Protein AF-0000000087525801 (afdb_homodimer)

Sequence (280 aa):
MARIRDRTGLQGLGESAGLAILPAFVRPVLERRSMKLIPLIVATGALSLAATTHAADLDAGRQLAYTCTGCHGIAGYKNAYPNYHVPRIAGQNRDYLVAALTAYSKGERTHPTMRAQGEALSAEEIDNVASYLASLREAPMARIRDRTGLQGLGESAGLAILPAFVRPVLERRSMKLIPLIVATGALSLAATTHAADLDAGRQLAYTCTGCHGIAGYKNAYPNYHVPRIAGQNRDYLVAALTAYSKGERTHPTMRAQGEALSAEEIDNVASYLASLREAP

Structure (mmCIF, N/CA/C/O backbone):
data_AF-0000000087525801-model_v1
#
loop_
_entity.id
_entity.type
_entity.pdbx_description
1 polymer 'Cytochrome c553'
#
loop_
_atom_site.group_PDB
_atom_site.id
_atom_site.type_symbol
_atom_site.label_atom_id
_atom_site.label_alt_id
_atom_site.label_comp_id
_atom_site.label_asym_id
_atom_site.label_entity_id
_atom_site.label_seq_id
_atom_site.pdbx_PDB_ins_code
_atom_site.Cartn_x
_atom_site.Cartn_y
_atom_site.Cartn_z
_atom_site.occupancy
_atom_site.B_iso_or_equiv
_atom_site.auth_seq_id
_atom_site.auth_comp_id
_atom_site.auth_asym_id
_atom_site.auth_atom_id
_atom_site.pdbx_PDB_model_num
ATOM 1 N N . MET A 1 1 ? -36.438 113.812 70.375 1 25.47 1 MET A N 1
ATOM 2 C CA . MET A 1 1 ? -37.062 112.5 70.375 1 25.47 1 MET A CA 1
ATOM 3 C C . MET A 1 1 ? -37.562 112.188 69 1 25.47 1 MET A C 1
ATOM 5 O O . MET A 1 1 ? -37.688 113.062 68.125 1 25.47 1 MET A O 1
ATOM 9 N N . ALA A 1 2 ? -38.125 111 68.875 1 25.25 2 ALA A N 1
ATOM 10 C CA . ALA A 1 2 ? -37.969 109.875 68 1 25.25 2 ALA A CA 1
ATOM 11 C C . ALA A 1 2 ? -38.781 110.062 66.688 1 25.25 2 ALA A C 1
ATOM 13 O O . ALA A 1 2 ? -38.719 109.188 65.812 1 25.25 2 ALA A O 1
ATOM 14 N N . ARG A 1 3 ? -39.625 111.062 66.562 1 27.17 3 ARG A N 1
ATOM 15 C CA . ARG A 1 3 ? -40.906 110.688 66 1 27.17 3 ARG A CA 1
ATOM 16 C C . ARG A 1 3 ? -40.781 110.5 64.5 1 27.17 3 ARG A C 1
ATOM 18 O O . ARG A 1 3 ? -40.531 111.438 63.719 1 27.17 3 ARG A O 1
ATOM 25 N N . ILE A 1 4 ? -40.281 109.25 64.125 1 23.88 4 ILE A N 1
ATOM 26 C CA . ILE A 1 4 ? -39.812 108.5 62.938 1 23.88 4 ILE A CA 1
ATOM 27 C C . ILE A 1 4 ? -40.938 108.438 61.906 1 23.88 4 ILE A C 1
ATOM 29 O O . ILE A 1 4 ? -40.719 108 60.781 1 23.88 4 ILE A O 1
ATOM 33 N N . ARG A 1 5 ? -42.281 108.625 62.531 1 29.34 5 ARG A N 1
ATOM 34 C CA . ARG A 1 5 ? -43.25 107.75 61.875 1 29.34 5 ARG A CA 1
ATOM 35 C C . ARG A 1 5 ? -43.312 108 60.375 1 29.34 5 ARG A C 1
ATOM 37 O O . ARG A 1 5 ? -43.562 109.188 59.969 1 29.34 5 ARG A O 1
ATOM 44 N N . ASP A 1 6 ? -42.438 107.25 59.719 1 22.73 6 ASP A N 1
ATOM 45 C CA . ASP A 1 6 ? -42.125 106.812 58.344 1 22.73 6 ASP A CA 1
ATOM 46 C C . ASP A 1 6 ? -43.375 106.875 57.438 1 22.73 6 ASP A C 1
ATOM 48 O O . ASP A 1 6 ? -44.5 106.688 57.938 1 22.73 6 ASP A O 1
ATOM 52 N N . ARG A 1 7 ? -43.188 107.5 56.344 1 30.3 7 ARG A N 1
ATOM 53 C CA . ARG A 1 7 ? -43.656 107.938 55.031 1 30.3 7 ARG A CA 1
ATOM 54 C C . ARG A 1 7 ? -44.438 106.812 54.344 1 30.3 7 ARG A C 1
ATOM 56 O O . ARG A 1 7 ? -44.031 105.625 54.406 1 30.3 7 ARG A O 1
ATOM 63 N N . THR A 1 8 ? -45.781 106.938 54.406 1 26.39 8 THR A N 1
ATOM 64 C CA . THR A 1 8 ? -47 106.438 53.812 1 26.39 8 THR A CA 1
ATOM 65 C C . THR A 1 8 ? -46.75 105.812 52.438 1 26.39 8 THR A C 1
ATOM 67 O O . THR A 1 8 ? -46.156 106.5 51.562 1 26.39 8 THR A O 1
ATOM 70 N N . GLY A 1 9 ? -46.438 104.5 52.406 1 26.72 9 GLY A N 1
ATOM 71 C CA . GLY A 1 9 ? -46.188 103.375 51.5 1 26.72 9 GLY A CA 1
ATOM 72 C C . GLY A 1 9 ? -47.219 103.25 50.438 1 26.72 9 GLY A C 1
ATOM 73 O O . GLY A 1 9 ? -47.281 102.188 49.75 1 26.72 9 GLY A O 1
ATOM 74 N N . LEU A 1 10 ? -47.906 104.312 49.969 1 26.8 10 LEU A N 1
ATOM 75 C CA . LEU A 1 10 ? -49.156 104 49.281 1 26.8 10 LEU A CA 1
ATOM 76 C C . LEU A 1 10 ? -48.906 103.25 47.969 1 26.8 10 LEU A C 1
ATOM 78 O O . LEU A 1 10 ? -49.844 103.062 47.188 1 26.8 10 LEU A O 1
ATOM 82 N N . GLN A 1 11 ? -47.719 102.812 47.656 1 27.89 11 GLN A N 1
ATOM 83 C CA . GLN A 1 11 ? -47.562 102.562 46.219 1 27.89 11 GLN A CA 1
ATOM 84 C C . GLN A 1 11 ? -48.469 101.438 45.75 1 27.89 11 GLN A C 1
ATOM 86 O O . GLN A 1 11 ? -48.312 100.312 46.125 1 27.89 11 GLN A O 1
ATOM 91 N N . GLY A 1 12 ? -49.812 101.625 46 1 24.83 12 GLY A N 1
ATOM 92 C CA . GLY A 1 12 ? -50.719 100.5 45.656 1 24.83 12 GLY A CA 1
ATOM 93 C C . GLY A 1 12 ? -50.5 100 44.281 1 24.83 12 GLY A C 1
ATOM 94 O O . GLY A 1 12 ? -49.938 100.688 43.406 1 24.83 12 GLY A O 1
ATOM 95 N N . LEU A 1 13 ? -50.438 98.688 44.094 1 26.36 13 LEU A N 1
ATOM 96 C CA . LEU A 1 13 ? -50.156 97.562 43.25 1 26.36 13 LEU A CA 1
ATOM 97 C C . LEU A 1 13 ? -51.125 97.438 42.094 1 26.36 13 LEU A C 1
ATOM 99 O O . LEU A 1 13 ? -51.125 96.438 41.344 1 26.36 13 LEU A O 1
ATOM 103 N N . GLY A 1 14 ? -51.594 98.562 41.5 1 28.38 14 GLY A N 1
ATOM 104 C CA . GLY A 1 14 ? -52.688 98.25 40.594 1 28.38 14 GLY A CA 1
ATOM 105 C C . GLY A 1 14 ? -52.281 97.25 39.5 1 28.38 14 GLY A C 1
ATOM 106 O O . GLY A 1 14 ? -51.438 97.625 38.656 1 28.38 14 GLY A O 1
ATOM 107 N N . GLU A 1 15 ? -51.938 96 39.844 1 29.8 15 GLU A N 1
ATOM 108 C CA . GLU A 1 15 ? -51.438 94.938 38.938 1 29.8 15 GLU A CA 1
ATOM 109 C C . GLU A 1 15 ? -52.406 94.688 37.781 1 29.8 15 GLU A C 1
ATOM 111 O O . GLU A 1 15 ? -53.562 94.312 38 1 29.8 15 GLU A O 1
ATOM 116 N N . SER A 1 16 ? -52.625 95.625 36.844 1 34.12 16 SER A N 1
ATOM 117 C CA . SER A 1 16 ? -53.469 95.312 35.688 1 34.12 16 SER A CA 1
ATOM 118 C C . SER A 1 16 ? -53.062 94 35.031 1 34.12 16 SER A C 1
ATOM 120 O O . SER A 1 16 ? -51.875 93.75 34.781 1 34.12 16 SER A O 1
ATOM 122 N N . ALA A 1 17 ? -53.75 92.938 35.312 1 34.53 17 ALA A N 1
ATOM 123 C CA . ALA A 1 17 ? -53.625 91.562 34.812 1 34.53 17 ALA A CA 1
ATOM 124 C C . ALA A 1 17 ? -53.656 91.5 33.281 1 34.53 17 ALA A C 1
ATOM 126 O O . ALA A 1 17 ? -54.562 92.062 32.656 1 34.53 17 ALA A O 1
ATOM 127 N N . GLY A 1 18 ? -52.406 91.625 32.594 1 31.41 18 GLY A N 1
ATOM 128 C CA . GLY A 1 18 ? -52.094 91.438 31.188 1 31.41 18 GLY A CA 1
ATOM 129 C C . GLY A 1 18 ? -52.688 90.188 30.578 1 31.41 18 GLY A C 1
ATOM 130 O O . GLY A 1 18 ? -52.625 89.125 31.203 1 31.41 18 GLY A O 1
ATOM 131 N N . LEU A 1 19 ? -53.812 90.188 29.828 1 36.38 19 LEU A N 1
ATOM 132 C CA . LEU A 1 19 ? -54.469 89.125 29.078 1 36.38 19 LEU A CA 1
ATOM 133 C C . LEU A 1 19 ? -53.469 88.375 28.203 1 36.38 19 LEU A C 1
ATOM 135 O O . LEU A 1 19 ? -52.781 89 27.375 1 36.38 19 LEU A O 1
ATOM 139 N N . ALA A 1 20 ? -52.844 87.25 28.719 1 35.41 20 ALA A N 1
ATOM 140 C CA . ALA A 1 20 ? -51.875 86.312 28.109 1 35.41 20 ALA A CA 1
ATOM 141 C C . ALA A 1 20 ? -52.406 85.75 26.797 1 35.41 20 ALA A C 1
ATOM 143 O O . ALA A 1 20 ? -53.469 85.125 26.766 1 35.41 20 ALA A O 1
ATOM 144 N N . ILE A 1 21 ? -52.438 86.5 25.688 1 41 21 ILE A N 1
ATOM 145 C CA . ILE A 1 21 ? -52.844 85.938 24.406 1 41 21 ILE A CA 1
ATOM 146 C C . ILE A 1 21 ? -52 84.688 24.109 1 41 21 ILE A C 1
ATOM 148 O O . ILE A 1 21 ? -50.781 84.75 24.188 1 41 21 ILE A O 1
ATOM 152 N N . LEU A 1 22 ? -52.531 83.438 24.328 1 41.59 22 LEU A N 1
ATOM 153 C CA . LEU A 1 22 ? -51.906 82.125 24.047 1 41.59 22 LEU A CA 1
ATOM 154 C C . LEU A 1 22 ? -51.375 82.062 22.625 1 41.59 22 LEU A C 1
ATOM 156 O O . LEU A 1 22 ? -52.094 82.375 21.672 1 41.59 22 LEU A O 1
ATOM 160 N N . PRO A 1 23 ? -50.062 82.312 22.422 1 43.5 23 PRO A N 1
ATOM 161 C CA . PRO A 1 23 ? -49.531 82.25 21.062 1 43.5 23 PRO A CA 1
ATOM 162 C C . PRO A 1 23 ? -49.875 80.938 20.344 1 43.5 23 PRO A C 1
ATOM 164 O O . PRO A 1 23 ? -50.156 79.938 20.984 1 43.5 23 PRO A O 1
ATOM 167 N N . ALA A 1 24 ? -50.562 80.938 19.172 1 42.31 24 ALA A N 1
ATOM 168 C CA . ALA A 1 24 ? -50.906 79.938 18.203 1 42.31 24 ALA A CA 1
ATOM 169 C C . ALA A 1 24 ? -49.688 79.062 17.906 1 42.31 24 ALA A C 1
ATOM 171 O O . ALA A 1 24 ? -48.562 79.562 17.812 1 42.31 24 ALA A O 1
ATOM 172 N N . PHE A 1 25 ? -49.656 77.812 18.469 1 42.81 25 PHE A N 1
ATOM 173 C CA . PHE A 1 25 ? -48.656 76.75 18.281 1 42.81 25 PHE A CA 1
ATOM 174 C C . PHE A 1 25 ? -48.375 76.562 16.797 1 42.81 25 PHE A C 1
ATOM 176 O O . PHE A 1 25 ? -49.281 76.25 16.016 1 42.81 25 PHE A O 1
ATOM 183 N N . VAL A 1 26 ? -47.531 77.375 16.156 1 44.69 26 VAL A N 1
ATOM 184 C CA . VAL A 1 26 ? -47.094 77.125 14.797 1 44.69 26 VAL A CA 1
ATOM 185 C C . VAL A 1 26 ? -46.531 75.75 14.664 1 44.69 26 VAL A C 1
ATOM 187 O O . VAL A 1 26 ? -45.688 75.312 15.453 1 44.69 26 VAL A O 1
ATOM 190 N N . ARG A 1 27 ? -47.344 74.688 14.258 1 44.91 27 ARG A N 1
ATOM 191 C CA . ARG A 1 27 ? -46.906 73.375 13.93 1 44.91 27 ARG A CA 1
ATOM 192 C C . ARG A 1 27 ? -45.688 73.375 13.023 1 44.91 27 ARG A C 1
ATOM 194 O O . ARG A 1 27 ? -45.688 74 11.961 1 44.91 27 ARG A O 1
ATOM 201 N N . PRO A 1 28 ? -44.438 73.312 13.562 1 45.75 28 PRO A N 1
ATOM 202 C CA . PRO A 1 28 ? -43.312 73.25 12.641 1 45.75 28 PRO A CA 1
ATOM 203 C C . PRO A 1 28 ? -43.469 72.188 11.57 1 45.75 28 PRO A C 1
ATOM 205 O O . PRO A 1 28 ? -43.938 71.125 11.852 1 45.75 28 PRO A O 1
ATOM 208 N N . VAL A 1 29 ? -43.781 72.5 10.32 1 42.16 29 VAL A N 1
ATOM 209 C CA . VAL A 1 29 ? -43.75 71.625 9.141 1 42.16 29 VAL A CA 1
ATOM 210 C C . VAL A 1 29 ? -42.469 70.812 9.125 1 42.16 29 VAL A C 1
ATOM 212 O O . VAL A 1 29 ? -41.375 71.375 9.062 1 42.16 29 VAL A O 1
ATOM 215 N N . LEU A 1 30 ? -42.406 69.75 9.914 1 45.38 30 LEU A N 1
ATOM 216 C CA . LEU A 1 30 ? -41.312 68.75 9.867 1 45.38 30 LEU A CA 1
ATOM 217 C C . LEU A 1 30 ? -40.875 68.5 8.43 1 45.38 30 LEU A C 1
ATOM 219 O O . LEU A 1 30 ? -41.656 68.062 7.609 1 45.38 30 LEU A O 1
ATOM 223 N N . GLU A 1 31 ? -40.094 69.375 7.844 1 45.66 31 GLU A N 1
ATOM 224 C CA . GLU A 1 31 ? -39.469 69.062 6.562 1 45.66 31 GLU A CA 1
ATOM 225 C C . GLU A 1 31 ? -38.969 67.625 6.523 1 45.66 31 GLU A C 1
ATOM 227 O O . GLU A 1 31 ? -38.281 67.188 7.453 1 45.66 31 GLU A O 1
ATOM 232 N N . ARG A 1 32 ? -39.625 66.75 5.879 1 46.06 32 ARG A N 1
ATOM 233 C CA . ARG A 1 32 ? -39.188 65.438 5.488 1 46.06 32 ARG A CA 1
ATOM 234 C C . ARG A 1 32 ? -37.75 65.438 4.98 1 46.06 32 ARG A C 1
ATOM 236 O O . ARG A 1 32 ? -37.5 65.938 3.896 1 46.06 32 ARG A O 1
ATOM 243 N N . ARG A 1 33 ? -36.781 65.812 5.781 1 44.81 33 ARG A N 1
ATOM 244 C CA . ARG A 1 33 ? -35.438 65.562 5.301 1 44.81 33 ARG A 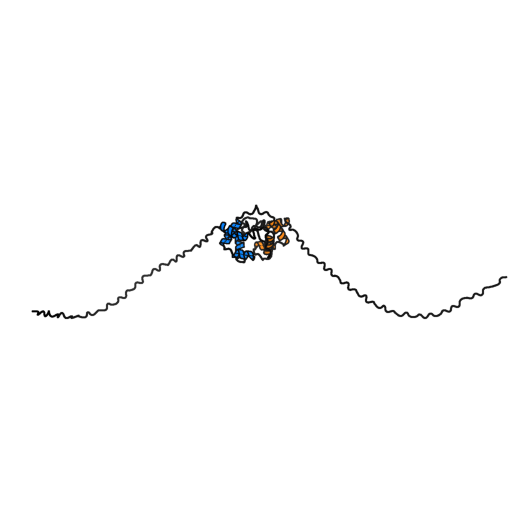CA 1
ATOM 245 C C . ARG A 1 33 ? -35.375 64.188 4.633 1 44.81 33 ARG A C 1
ATOM 247 O O . ARG A 1 33 ? -35.781 63.188 5.211 1 44.81 33 ARG A O 1
ATOM 254 N N . SER A 1 34 ? -35.5 64.062 3.312 1 47.56 34 SER A N 1
ATOM 255 C CA . SER A 1 34 ? -35.188 62.906 2.5 1 47.56 34 SER A CA 1
ATOM 256 C C . SER A 1 34 ? -33.969 62.156 3.047 1 47.56 34 SER A C 1
ATOM 258 O O . SER A 1 34 ? -32.875 62.688 3.062 1 47.56 34 SER A O 1
ATOM 260 N N . MET A 1 35 ? -34.156 61.469 4.133 1 47.44 35 MET A N 1
ATOM 261 C CA . MET A 1 35 ? -33.156 60.5 4.57 1 47.44 35 MET A CA 1
ATOM 262 C C . MET A 1 35 ? -32.5 59.812 3.377 1 47.44 35 MET A C 1
ATOM 264 O O . MET A 1 35 ? -33.156 59.156 2.582 1 47.44 35 MET A O 1
ATOM 268 N N . LYS A 1 36 ? -31.562 60.5 2.713 1 50.34 36 LYS A N 1
ATOM 269 C CA . LYS A 1 36 ? -30.719 59.781 1.772 1 50.34 36 LYS A CA 1
ATOM 270 C C . LYS A 1 36 ? -30.328 58.406 2.32 1 50.34 36 LYS A C 1
ATOM 272 O O . LYS A 1 36 ? -29.75 58.312 3.406 1 50.34 36 LYS A O 1
ATOM 277 N N . LEU A 1 37 ? -31.141 57.375 2.082 1 52.72 37 LEU A N 1
ATOM 278 C CA . LEU A 1 37 ? -30.75 56 2.289 1 52.72 37 LEU A CA 1
ATOM 279 C C . LEU A 1 37 ? -29.328 55.75 1.801 1 52.72 37 LEU A C 1
ATOM 281 O O . LEU A 1 37 ? -29.031 55.875 0.612 1 52.72 37 LEU A O 1
ATOM 285 N N . ILE A 1 38 ? -28.297 56.188 2.52 1 56.81 38 ILE A N 1
ATOM 286 C CA . ILE A 1 38 ? -26.969 55.75 2.158 1 56.81 38 ILE A CA 1
ATOM 287 C C . ILE A 1 38 ? -26.953 54.219 2.037 1 56.81 38 ILE A C 1
ATOM 289 O O . ILE A 1 38 ? -27.375 53.5 2.961 1 56.81 38 ILE A O 1
ATOM 293 N N . PRO A 1 39 ? -26.969 53.719 0.805 1 54.75 39 PRO A N 1
ATOM 294 C CA . PRO A 1 39 ? -26.844 52.25 0.712 1 54.75 39 PRO A CA 1
ATOM 295 C C . PRO A 1 39 ? -25.75 51.688 1.609 1 54.75 39 PRO A C 1
ATOM 297 O O . PRO A 1 39 ? -24.641 52.219 1.636 1 54.75 39 PRO A O 1
ATOM 300 N N . LEU A 1 40 ? -26.172 51.281 2.768 1 55.09 40 LEU A N 1
ATOM 301 C CA . LEU A 1 40 ? -25.219 50.469 3.518 1 55.09 40 LEU A CA 1
ATOM 302 C C . LEU A 1 40 ? -24.5 49.5 2.598 1 55.09 40 LEU A C 1
ATOM 304 O O . LEU A 1 40 ? -25.109 48.594 2.025 1 55.09 40 LEU A O 1
ATOM 308 N N . ILE A 1 41 ? -23.531 50 1.88 1 54.62 41 ILE A N 1
ATOM 309 C CA . ILE A 1 41 ? -22.656 49.031 1.206 1 54.62 41 ILE A CA 1
ATOM 310 C C . ILE A 1 41 ? -22.172 48 2.201 1 54.62 41 ILE A C 1
ATOM 312 O O . ILE A 1 41 ? -21.438 48.312 3.139 1 54.62 41 ILE A O 1
ATOM 316 N N . VAL A 1 42 ? -22.953 47 2.477 1 54.41 42 VAL A N 1
ATOM 317 C CA . VAL A 1 42 ? -22.469 45.812 3.148 1 54.41 42 VAL A CA 1
ATOM 318 C C . VAL A 1 42 ? -21.156 45.344 2.506 1 54.41 42 VAL A C 1
ATOM 320 O O . VAL A 1 42 ? -21.141 44.906 1.352 1 54.41 42 VAL A O 1
ATOM 323 N N . ALA A 1 43 ? -20.047 46.031 2.863 1 54.25 43 ALA A N 1
ATOM 324 C CA . ALA A 1 43 ? -18.766 45.438 2.5 1 54.25 43 ALA A CA 1
ATOM 325 C C . ALA A 1 43 ? -18.703 43.969 2.893 1 54.25 43 ALA A C 1
ATOM 327 O O . ALA A 1 43 ? -18.594 43.625 4.078 1 54.25 43 ALA A O 1
ATOM 328 N N . THR A 1 44 ? -19.328 43.062 2.219 1 55.84 44 THR A N 1
ATOM 329 C CA . THR A 1 44 ? -19.016 41.625 2.359 1 55.84 44 THR A CA 1
ATOM 330 C C . THR A 1 44 ? -17.516 41.406 2.303 1 55.84 44 THR A C 1
ATOM 332 O O . THR A 1 44 ? -16.891 41.531 1.239 1 55.84 44 THR A O 1
ATOM 335 N N . GLY A 1 45 ? -16.75 41.844 3.289 1 52.31 45 GLY A N 1
ATOM 336 C CA . GLY A 1 45 ? -15.383 41.375 3.34 1 52.31 45 GLY A CA 1
ATOM 337 C C . GLY A 1 45 ? -15.266 39.875 3.016 1 52.31 45 GLY A C 1
ATOM 338 O O . GLY A 1 45 ? -15.805 39.031 3.736 1 52.31 45 GLY A O 1
ATOM 339 N N . ALA A 1 46 ? -15.148 39.5 1.812 1 53.84 46 ALA A N 1
ATOM 340 C CA . ALA A 1 46 ? -14.75 38.125 1.448 1 53.84 46 ALA A CA 1
ATOM 341 C C . ALA A 1 46 ? -13.547 37.656 2.273 1 53.84 46 ALA A C 1
ATOM 343 O O . ALA A 1 46 ? -12.43 38.156 2.07 1 53.84 46 ALA A O 1
ATOM 344 N N . LEU A 1 47 ? -13.711 37.344 3.539 1 53.97 47 LEU A N 1
ATOM 345 C CA . LEU A 1 47 ? -12.664 36.594 4.195 1 53.97 47 LEU A CA 1
ATOM 346 C C . LEU A 1 47 ? -12.109 35.5 3.268 1 53.97 47 LEU A C 1
ATOM 348 O O . LEU A 1 47 ? -12.797 34.531 2.982 1 53.97 47 LEU A O 1
ATOM 352 N N . SER A 1 48 ? -11.297 35.875 2.346 1 51.28 48 SER A N 1
ATOM 353 C CA . SER A 1 48 ? -10.523 34.875 1.639 1 51.28 48 SER A CA 1
ATOM 354 C C . SER A 1 48 ? -9.922 33.844 2.609 1 51.28 48 SER A C 1
ATOM 356 O O . SER A 1 48 ? -8.992 34.188 3.348 1 51.28 48 SER A O 1
ATOM 358 N N . LEU A 1 49 ? -10.672 32.938 3.199 1 51.72 49 LEU A N 1
ATOM 359 C CA . LEU A 1 49 ? -10.008 31.797 3.797 1 51.72 49 LEU A CA 1
ATOM 360 C C . LEU A 1 49 ? -8.82 31.344 2.947 1 51.72 49 LEU A C 1
ATOM 362 O O . LEU A 1 49 ? -8.992 30.656 1.938 1 51.72 49 LEU A O 1
ATOM 366 N N . ALA A 1 50 ? -7.844 32.156 2.793 1 49 50 ALA A N 1
ATOM 367 C CA . ALA A 1 50 ? -6.605 31.625 2.219 1 49 50 ALA A CA 1
ATOM 368 C C . ALA A 1 50 ? -6.285 30.25 2.777 1 49 50 ALA A C 1
ATOM 370 O O . ALA A 1 50 ? -6.055 30.094 3.979 1 49 50 ALA A O 1
ATOM 371 N N . ALA A 1 51 ? -6.848 29.219 2.281 1 51.75 51 ALA A N 1
ATOM 372 C CA . ALA A 1 51 ? -6.293 27.906 2.572 1 51.75 51 ALA A CA 1
ATOM 373 C C . ALA A 1 51 ? -4.77 27.938 2.598 1 51.75 51 ALA A C 1
ATOM 375 O O . ALA A 1 51 ? -4.129 28.109 1.556 1 51.75 51 ALA A O 1
ATOM 376 N N . THR A 1 52 ? -4.16 28.562 3.541 1 51.09 52 THR A N 1
ATOM 377 C CA . THR A 1 52 ? -2.711 28.516 3.689 1 51.09 52 THR A CA 1
ATOM 378 C C . THR A 1 52 ? -2.189 27.109 3.41 1 51.09 52 THR A C 1
ATOM 380 O O . THR A 1 52 ? -2.545 26.156 4.113 1 51.09 52 THR A O 1
ATOM 383 N N . THR A 1 53 ? -2.107 26.75 2.172 1 57.59 53 THR A N 1
ATOM 384 C CA . THR A 1 53 ? -1.37 25.531 1.849 1 57.59 53 THR A CA 1
ATOM 385 C C . THR A 1 53 ? -0.056 25.484 2.621 1 57.59 53 THR A C 1
ATOM 387 O O . THR A 1 53 ? 0.843 26.281 2.391 1 57.59 53 THR A O 1
ATOM 390 N N . HIS A 1 54 ? -0.124 25.328 3.941 1 69.31 54 HIS A N 1
ATOM 391 C CA . HIS A 1 54 ? 1.086 25.172 4.738 1 69.31 54 HIS A CA 1
ATOM 392 C C . HIS A 1 54 ? 1.916 23.984 4.262 1 69.31 54 HIS A C 1
ATOM 394 O O . HIS A 1 54 ? 1.364 22.969 3.8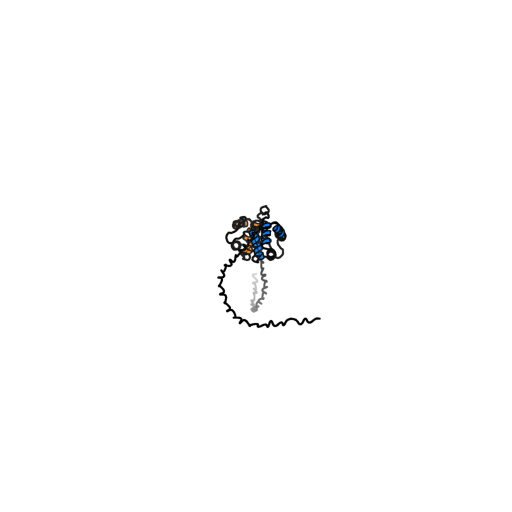28 1 69.31 54 HIS A O 1
ATOM 400 N N . ALA A 1 55 ? 3.166 24.266 3.893 1 86.81 55 ALA A N 1
ATOM 401 C CA . ALA A 1 55 ? 4.109 23.203 3.582 1 86.81 55 ALA A CA 1
ATOM 402 C C . ALA A 1 55 ? 4.176 22.188 4.715 1 86.81 55 ALA A C 1
ATOM 404 O O . ALA A 1 55 ? 4.141 22.547 5.891 1 86.81 55 ALA A O 1
ATOM 405 N N . ALA A 1 56 ? 4.145 21 4.355 1 92.94 56 ALA A N 1
ATOM 406 C CA . ALA A 1 56 ? 4.246 19.922 5.344 1 92.94 56 ALA A CA 1
ATOM 407 C C . ALA A 1 56 ? 5.449 20.141 6.258 1 92.94 56 ALA A C 1
ATOM 409 O O . ALA A 1 56 ? 6.516 20.562 5.805 1 92.94 56 ALA A O 1
ATOM 410 N N . ASP A 1 57 ? 5.281 19.953 7.547 1 97.44 57 ASP A N 1
ATOM 411 C CA . ASP A 1 57 ? 6.348 19.969 8.539 1 97.44 57 ASP A CA 1
ATOM 412 C C . ASP A 1 57 ? 7 18.594 8.672 1 97.44 57 ASP A C 1
ATOM 414 O O . ASP A 1 57 ? 6.484 17.719 9.375 1 97.44 57 ASP A O 1
ATOM 418 N N . LEU A 1 58 ? 8.188 18.391 8.102 1 97 58 LEU A N 1
ATOM 419 C CA . LEU A 1 58 ? 8.836 17.078 8.047 1 97 58 LEU A CA 1
ATOM 420 C C . LEU A 1 58 ? 9.312 16.641 9.43 1 97 58 LEU A C 1
ATOM 422 O O . LEU A 1 58 ? 9.305 15.453 9.75 1 97 58 LEU A O 1
ATOM 426 N N . ASP A 1 59 ? 9.672 17.609 10.242 1 97.56 59 ASP A N 1
ATOM 427 C CA . ASP A 1 59 ? 10.086 17.266 11.594 1 97.56 59 ASP A CA 1
ATOM 428 C C . ASP A 1 59 ? 8.914 16.719 12.406 1 97.56 59 ASP A C 1
ATOM 430 O O . ASP A 1 59 ? 9.055 15.727 13.133 1 97.56 59 ASP A O 1
ATOM 434 N N . ALA A 1 60 ? 7.801 17.344 12.344 1 98.12 60 ALA A N 1
ATOM 435 C CA . ALA A 1 60 ? 6.598 16.828 12.992 1 98.12 60 ALA A CA 1
ATOM 436 C C . ALA A 1 60 ? 6.227 15.445 12.445 1 98.12 60 ALA A C 1
ATOM 438 O O . ALA A 1 60 ? 5.844 14.555 13.203 1 98.12 60 ALA A O 1
ATOM 439 N N . GLY A 1 61 ? 6.332 15.32 11.125 1 98.31 61 GLY A N 1
ATOM 440 C CA . GLY A 1 61 ? 6.082 14.031 10.508 1 98.31 61 GLY A CA 1
ATOM 441 C C . GLY A 1 61 ? 6.973 12.93 11.039 1 98.31 61 GLY A C 1
ATOM 442 O O . GLY A 1 61 ? 6.512 11.805 11.266 1 98.31 61 GLY A O 1
ATOM 443 N N . ARG A 1 62 ? 8.227 13.25 11.18 1 97.75 62 ARG A N 1
ATOM 444 C CA . ARG A 1 62 ? 9.18 12.281 11.719 1 97.75 62 ARG A CA 1
ATOM 445 C C . ARG A 1 62 ? 8.75 11.812 13.109 1 97.75 62 ARG A C 1
ATOM 447 O O . ARG A 1 62 ? 8.828 10.617 13.414 1 97.75 62 ARG A O 1
ATOM 454 N N . GLN A 1 63 ? 8.305 12.656 13.93 1 98 63 GLN A N 1
ATOM 455 C CA . GLN A 1 63 ? 7.871 12.297 15.273 1 98 63 GLN A CA 1
ATOM 456 C C . GLN A 1 63 ? 6.652 11.375 15.234 1 98 63 GLN A C 1
ATOM 458 O O . GLN A 1 63 ? 6.586 10.391 15.969 1 98 63 GLN A O 1
ATOM 463 N N . LEU A 1 64 ? 5.711 11.695 14.375 1 98.06 64 LEU A N 1
ATOM 464 C CA . LEU A 1 64 ? 4.5 10.898 14.234 1 98.06 64 LEU A CA 1
ATOM 465 C C . LEU A 1 64 ? 4.832 9.5 13.703 1 98.06 64 LEU A C 1
ATOM 467 O O . LEU A 1 64 ? 4.172 8.523 14.062 1 98.06 64 LEU A O 1
ATOM 471 N N . ALA A 1 65 ? 5.887 9.391 12.891 1 97.38 65 ALA A N 1
ATOM 472 C CA . ALA A 1 65 ? 6.234 8.148 12.211 1 97.38 65 ALA A CA 1
ATOM 473 C C . ALA A 1 65 ? 6.746 7.102 13.195 1 97.38 65 ALA A C 1
ATOM 475 O O . ALA A 1 65 ? 6.797 5.91 12.883 1 97.38 65 ALA A O 1
ATOM 476 N N . TYR A 1 66 ? 7.09 7.492 14.359 1 95.88 66 TYR A N 1
ATOM 477 C CA . TYR A 1 66 ? 7.57 6.551 15.367 1 95.88 66 TYR A CA 1
ATOM 478 C C . TYR A 1 66 ? 6.512 5.504 15.688 1 95.88 66 TYR A C 1
ATOM 480 O O . TYR A 1 66 ? 6.824 4.316 15.828 1 95.88 66 TYR A O 1
ATOM 488 N N . THR A 1 67 ? 5.273 5.898 15.734 1 94.88 67 THR A N 1
ATOM 489 C CA . THR A 1 67 ? 4.176 4.984 16.031 1 94.88 67 THR A CA 1
ATOM 490 C C . THR A 1 67 ? 3.973 4 14.883 1 94.88 67 THR A C 1
ATOM 492 O O . THR A 1 67 ? 3.471 2.893 15.086 1 94.88 67 THR A O 1
ATOM 495 N N . CYS A 1 68 ? 4.379 4.371 13.711 1 96.38 68 CYS A N 1
ATOM 496 C CA . CYS A 1 68 ? 4.172 3.561 12.516 1 96.38 68 CYS A CA 1
ATOM 497 C C . CYS A 1 68 ? 5.246 2.486 12.398 1 96.38 68 CYS A C 1
ATOM 499 O O . CYS A 1 68 ? 4.969 1.375 11.945 1 96.38 68 CYS A O 1
ATOM 501 N N . THR A 1 69 ? 6.484 2.809 12.836 1 92.31 69 THR A N 1
ATOM 502 C CA . THR A 1 69 ? 7.684 2.016 12.57 1 92.31 69 THR A CA 1
ATOM 503 C C . THR A 1 69 ? 7.633 0.697 13.344 1 92.31 69 THR A C 1
ATOM 505 O O . THR A 1 69 ? 8.281 -0.279 12.953 1 92.31 69 THR A O 1
ATOM 508 N N . GLY A 1 70 ? 6.863 0.66 14.391 1 89.06 70 GLY A N 1
ATOM 509 C CA . GLY A 1 70 ? 6.773 -0.565 15.164 1 89.06 70 GLY A CA 1
ATOM 510 C C . GLY A 1 70 ? 6.199 -1.73 14.383 1 89.06 70 GLY A C 1
ATOM 511 O O . GLY A 1 70 ? 6.531 -2.887 14.648 1 89.06 70 GLY A O 1
ATOM 512 N N . CYS A 1 71 ? 5.438 -1.419 13.43 1 91.44 71 CYS A N 1
ATOM 513 C CA . CYS A 1 71 ? 4.84 -2.471 12.609 1 91.44 71 CYS A CA 1
ATOM 514 C C . CYS A 1 71 ? 5.344 -2.395 11.172 1 91.44 71 CYS A C 1
ATOM 516 O O . CYS A 1 71 ? 5.672 -3.418 10.57 1 91.44 71 CYS A O 1
ATOM 518 N N . HIS A 1 72 ? 5.371 -1.272 10.625 1 93.75 72 HIS A N 1
ATOM 519 C CA . HIS A 1 72 ? 5.699 -1.083 9.211 1 93.75 72 HIS A CA 1
ATOM 520 C C . HIS A 1 72 ? 7.207 -1.09 8.992 1 93.75 72 HIS A C 1
ATOM 522 O O . HIS A 1 72 ? 7.672 -1.232 7.859 1 93.75 72 HIS A O 1
ATOM 528 N N . GLY A 1 73 ? 8.039 -0.921 10.078 1 89.81 73 GLY A N 1
ATOM 529 C CA . GLY A 1 73 ? 9.484 -0.826 9.969 1 89.81 73 GLY A CA 1
ATOM 530 C C . GLY A 1 73 ? 10.188 -2.162 10.141 1 89.81 73 GLY A C 1
ATOM 531 O O . GLY A 1 73 ? 11.414 -2.246 10.016 1 89.81 73 GLY A O 1
ATOM 532 N N . ILE A 1 74 ? 9.359 -3.164 10.383 1 85 74 ILE A N 1
ATOM 533 C CA . ILE A 1 74 ? 9.938 -4.492 10.586 1 85 74 ILE A CA 1
ATOM 534 C C . ILE A 1 74 ? 9.68 -5.355 9.352 1 85 74 ILE A C 1
ATOM 536 O O . ILE A 1 74 ? 8.523 -5.59 8.977 1 85 74 ILE A O 1
ATOM 540 N N . ALA A 1 75 ? 10.797 -5.746 8.703 1 79.25 75 ALA A N 1
ATOM 541 C CA . ALA A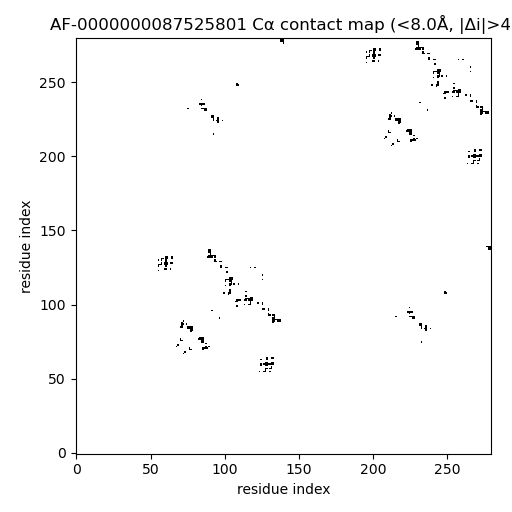 1 75 ? 10.672 -6.559 7.496 1 79.25 75 ALA A CA 1
ATOM 542 C C . ALA A 1 75 ? 9.875 -7.832 7.77 1 79.25 75 ALA A C 1
ATOM 544 O O . ALA A 1 75 ? 10.188 -8.578 8.703 1 79.25 75 ALA A O 1
ATOM 545 N N . GLY A 1 76 ? 8.836 -7.988 6.992 1 76.38 76 GLY A N 1
ATOM 546 C CA . GLY A 1 76 ? 8.062 -9.219 7.062 1 76.38 76 GLY A CA 1
ATOM 547 C C . GLY A 1 76 ? 7.133 -9.273 8.258 1 76.38 76 GLY A C 1
ATOM 548 O O . GLY A 1 76 ? 6.574 -10.328 8.57 1 76.38 76 GLY A O 1
ATOM 549 N N . TYR A 1 77 ? 7.055 -8.188 8.898 1 77.12 77 TYR A N 1
ATOM 550 C CA . TYR A 1 77 ? 6.223 -8.172 10.102 1 77.12 77 TYR A CA 1
ATOM 551 C C . TYR A 1 77 ? 4.785 -8.562 9.773 1 77.12 77 TYR A C 1
ATOM 553 O O . TYR A 1 77 ? 4.242 -8.156 8.742 1 77.12 77 TYR A O 1
ATOM 561 N N . LYS A 1 78 ? 4.316 -9.508 10.484 1 75.69 78 LYS A N 1
ATOM 562 C CA . LYS A 1 78 ? 2.904 -9.883 10.484 1 75.69 78 LYS A CA 1
ATOM 563 C C . LYS A 1 78 ? 2.355 -9.969 11.906 1 75.69 78 LYS A C 1
ATOM 565 O O . LYS A 1 78 ? 3.051 -10.414 12.82 1 75.69 78 LYS A O 1
ATOM 570 N N . ASN A 1 79 ? 1.265 -9.156 12.016 1 67.19 79 ASN A N 1
ATOM 571 C CA . ASN A 1 79 ? 0.632 -9.289 13.328 1 67.19 79 ASN A CA 1
ATOM 572 C C . ASN A 1 79 ? 0.035 -10.68 13.523 1 67.19 79 ASN A C 1
ATOM 574 O O . ASN A 1 79 ? -0.308 -11.359 12.547 1 67.19 79 ASN A O 1
ATOM 578 N N . ALA A 1 80 ? 0.266 -11.258 14.711 1 59.94 80 ALA A N 1
ATOM 579 C CA . ALA A 1 80 ? -0.19 -12.609 15.031 1 59.94 80 ALA A CA 1
ATOM 580 C C . ALA A 1 80 ? -1.687 -12.758 14.773 1 59.94 80 ALA A C 1
ATOM 582 O O . ALA A 1 80 ? -2.125 -13.742 14.172 1 59.94 80 ALA A O 1
ATOM 583 N N . TYR A 1 81 ? -2.633 -12.125 15.438 1 61.81 81 TYR A N 1
ATOM 584 C CA . TYR A 1 81 ? -4.082 -12.25 15.344 1 61.81 81 TYR A CA 1
ATOM 585 C C . TYR A 1 81 ? -4.734 -10.891 15.102 1 61.81 81 TYR A C 1
ATOM 587 O O . TYR A 1 81 ? -4.453 -9.93 15.82 1 61.81 81 TYR A O 1
ATOM 595 N N . PRO A 1 82 ? -5.488 -10.742 14.234 1 57.84 82 PRO A N 1
ATOM 596 C CA . PRO A 1 82 ? -5.637 -11.328 12.906 1 57.84 82 PRO A CA 1
ATOM 597 C C . PRO A 1 82 ? -4.402 -11.125 12.031 1 57.84 82 PRO A C 1
ATOM 599 O O . PRO A 1 82 ? -3.645 -10.18 12.234 1 57.84 82 PRO A O 1
ATOM 602 N N . ASN A 1 83 ? -4.066 -12.125 11.242 1 62.47 83 ASN A N 1
ATOM 603 C CA . ASN A 1 83 ? -2.893 -12.109 10.375 1 62.47 83 ASN A CA 1
ATOM 604 C C . ASN A 1 83 ? -2.914 -10.922 9.414 1 62.47 83 ASN A C 1
ATOM 606 O O . ASN A 1 83 ? -3.658 -10.922 8.438 1 62.47 83 ASN A O 1
ATOM 610 N N . TYR A 1 84 ? -2.383 -9.883 10.039 1 70.56 84 TYR A N 1
ATOM 611 C CA . TYR A 1 84 ? -2.328 -8.781 9.094 1 70.56 84 TYR A CA 1
ATOM 612 C C . TYR A 1 84 ? -0.964 -8.703 8.422 1 70.56 84 TYR A C 1
ATOM 614 O O . TYR A 1 84 ? 0.07 -8.852 9.078 1 70.56 84 TYR A O 1
ATOM 622 N N . HIS A 1 85 ? -0.977 -8.633 7.176 1 85.12 85 HIS A N 1
ATOM 623 C CA . HIS A 1 85 ? 0.23 -8.398 6.391 1 85.12 85 HIS A CA 1
ATOM 624 C C . HIS A 1 85 ? 0.516 -6.906 6.246 1 85.12 85 HIS A C 1
ATOM 626 O O . HIS A 1 85 ? -0.249 -6.18 5.605 1 85.12 85 HIS A O 1
ATOM 632 N N . VAL A 1 86 ? 1.6 -6.555 6.996 1 92.25 86 VAL A N 1
ATOM 633 C CA . VAL A 1 86 ? 1.928 -5.137 7.109 1 92.25 86 VAL A CA 1
ATOM 634 C C . VAL A 1 86 ? 2.758 -4.699 5.902 1 92.25 86 VAL A C 1
ATOM 636 O O . VAL A 1 86 ? 3.797 -5.297 5.605 1 92.25 86 VAL A O 1
ATOM 639 N N . PRO A 1 87 ? 2.256 -3.629 5.184 1 93.88 87 PRO A N 1
ATOM 640 C CA . PRO A 1 87 ? 3.006 -3.17 4.012 1 93.88 87 PRO A CA 1
ATOM 641 C C . PRO A 1 87 ? 4.219 -2.32 4.383 1 93.88 87 PRO A C 1
ATOM 643 O O . PRO A 1 87 ? 4.242 -1.708 5.453 1 93.88 87 PRO A O 1
ATOM 646 N N . ARG A 1 88 ? 5.164 -2.287 3.492 1 92.88 88 ARG A N 1
ATOM 647 C CA . ARG A 1 88 ? 6.227 -1.289 3.545 1 92.88 88 ARG A CA 1
ATOM 648 C C . ARG A 1 88 ? 5.703 0.09 3.158 1 92.88 88 ARG A C 1
ATOM 650 O O . ARG A 1 88 ? 5.016 0.238 2.146 1 92.88 88 ARG A O 1
ATOM 657 N N . ILE A 1 89 ? 6.09 1.108 3.963 1 95.12 89 ILE A N 1
ATOM 658 C CA . ILE A 1 89 ? 5.496 2.406 3.654 1 95.12 89 ILE A CA 1
ATOM 659 C C . ILE A 1 89 ? 6.598 3.457 3.521 1 95.12 89 ILE A C 1
ATOM 661 O O . ILE A 1 89 ? 6.344 4.574 3.07 1 95.12 89 ILE A O 1
ATOM 665 N N . ALA A 1 90 ? 7.859 3.086 3.975 1 93.44 90 ALA A N 1
ATOM 666 C CA . ALA A 1 90 ? 8.961 4.023 3.768 1 93.44 90 ALA A CA 1
ATOM 667 C C . ALA A 1 90 ? 9.18 4.289 2.281 1 93.44 90 ALA A C 1
ATOM 669 O O . ALA A 1 90 ? 9.273 3.35 1.484 1 93.44 90 ALA A O 1
ATOM 670 N N . GLY A 1 91 ? 9.227 5.539 1.889 1 91.81 91 GLY A N 1
ATOM 671 C CA . GLY A 1 91 ? 9.484 5.918 0.507 1 91.81 91 GLY A CA 1
ATOM 672 C C . GLY A 1 91 ? 8.25 5.816 -0.373 1 91.81 91 GLY A C 1
ATOM 673 O O . GLY A 1 91 ? 8.336 5.988 -1.591 1 91.81 91 GLY A O 1
ATOM 674 N N . GLN A 1 92 ? 7.164 5.617 0.17 1 93.25 92 GLN A N 1
ATOM 675 C CA . GLN A 1 92 ? 5.914 5.48 -0.57 1 93.25 92 GLN A CA 1
ATOM 676 C C . GLN A 1 92 ? 5.449 6.828 -1.12 1 93.25 92 GLN A C 1
ATOM 678 O O . GLN A 1 92 ? 5.891 7.879 -0.651 1 93.25 92 GLN A O 1
ATOM 683 N N . ASN A 1 93 ? 4.652 6.762 -2.084 1 92.12 93 ASN A N 1
ATOM 684 C CA . ASN A 1 93 ? 4.043 7.949 -2.67 1 92.12 93 ASN A CA 1
ATOM 685 C C . ASN A 1 93 ? 3.264 8.75 -1.629 1 92.12 93 ASN A C 1
ATOM 687 O O . ASN A 1 93 ? 2.387 8.211 -0.954 1 92.12 93 ASN A O 1
ATOM 691 N N . ARG A 1 94 ? 3.578 10.023 -1.547 1 93.19 94 ARG A N 1
ATOM 692 C CA . ARG A 1 94 ? 2.961 10.883 -0.543 1 93.19 94 ARG A CA 1
ATOM 693 C C . ARG A 1 94 ? 1.445 10.906 -0.702 1 93.19 94 ARG A C 1
ATOM 695 O O . ARG A 1 94 ? 0.711 10.742 0.274 1 93.19 94 ARG A O 1
ATOM 702 N N . ASP A 1 95 ? 1.011 11.172 -1.88 1 92.44 95 ASP A N 1
ATOM 703 C CA . ASP A 1 95 ? -0.424 11.328 -2.098 1 92.44 95 ASP A CA 1
ATOM 704 C C . ASP A 1 95 ? -1.166 10.016 -1.844 1 92.44 95 ASP A C 1
ATOM 706 O O . ASP A 1 95 ? -2.311 10.023 -1.385 1 92.44 95 ASP A O 1
ATOM 710 N N . TYR A 1 96 ? -0.561 8.898 -2.148 1 93.06 96 TYR A N 1
ATOM 711 C CA . TYR A 1 96 ? -1.153 7.613 -1.795 1 93.06 96 TYR A CA 1
ATOM 712 C C . TYR A 1 96 ? -1.288 7.473 -0.283 1 93.06 96 TYR A C 1
ATOM 714 O O . TYR A 1 96 ? -2.326 7.031 0.215 1 93.06 96 TYR A O 1
ATOM 722 N N . LEU A 1 97 ? -0.227 7.848 0.419 1 96.19 97 LEU A N 1
ATOM 723 C CA . LEU A 1 97 ? -0.26 7.742 1.873 1 96.19 97 LEU A CA 1
ATOM 724 C C . LEU A 1 97 ? -1.354 8.633 2.457 1 96.19 97 LEU A C 1
ATOM 726 O O . LEU A 1 97 ? -2.084 8.211 3.359 1 96.19 97 LEU A O 1
ATOM 730 N N . VAL A 1 98 ? -1.482 9.82 1.96 1 95.94 98 VAL A N 1
ATOM 731 C CA . VAL A 1 98 ? -2.537 10.727 2.412 1 95.94 98 VAL A CA 1
ATOM 732 C C . VAL A 1 98 ? -3.904 10.094 2.143 1 95.94 98 VAL A C 1
ATOM 734 O O . VAL A 1 98 ? -4.762 10.062 3.025 1 95.94 98 VAL A O 1
ATOM 737 N N . ALA A 1 99 ? -4.066 9.602 0.978 1 94 99 ALA A N 1
ATOM 738 C CA . ALA A 1 99 ? -5.34 9 0.603 1 94 99 ALA A CA 1
ATOM 739 C C . ALA A 1 99 ? -5.656 7.789 1.481 1 94 99 ALA A C 1
ATOM 741 O O . ALA A 1 99 ? -6.785 7.633 1.949 1 94 99 ALA A O 1
ATOM 742 N N . ALA A 1 100 ? -4.648 6.953 1.657 1 96.25 100 ALA A N 1
ATOM 743 C CA . ALA A 1 100 ? -4.855 5.738 2.445 1 96.25 100 ALA A CA 1
ATOM 744 C C . ALA A 1 100 ? -5.219 6.078 3.889 1 96.25 100 ALA A C 1
ATOM 746 O O . ALA A 1 100 ? -6.199 5.559 4.426 1 96.25 100 ALA A O 1
ATOM 747 N N . LEU A 1 101 ? -4.477 6.965 4.535 1 97.94 101 LEU A N 1
ATOM 748 C CA . LEU A 1 101 ? -4.723 7.328 5.93 1 97.94 101 LEU A CA 1
ATOM 749 C C . LEU A 1 101 ? -6.066 8.039 6.074 1 97.94 101 LEU A C 1
ATOM 751 O O . LEU A 1 101 ? -6.777 7.832 7.059 1 97.94 101 LEU A O 1
ATOM 755 N N . THR A 1 102 ? -6.434 8.828 5.117 1 97.25 102 THR A N 1
ATOM 756 C CA . THR A 1 102 ? -7.73 9.492 5.125 1 97.25 102 THR A CA 1
ATOM 757 C C . THR A 1 102 ? -8.867 8.477 4.992 1 97.25 102 THR A C 1
ATOM 759 O O . THR A 1 102 ? -9.875 8.57 5.695 1 97.25 102 THR A O 1
ATOM 762 N N . ALA A 1 103 ? -8.695 7.566 4.098 1 96.12 103 ALA A N 1
ATOM 763 C CA . ALA A 1 103 ? -9.711 6.531 3.902 1 96.12 103 ALA A CA 1
ATOM 764 C C . ALA A 1 103 ? -9.883 5.695 5.164 1 96.12 103 ALA A C 1
ATOM 766 O O . ALA A 1 103 ? -11.008 5.32 5.516 1 96.12 103 ALA A O 1
ATOM 767 N N . TYR A 1 104 ? -8.766 5.344 5.809 1 96.62 104 TYR A N 1
ATOM 768 C CA . TYR A 1 104 ? -8.875 4.645 7.082 1 96.62 104 TYR A CA 1
ATOM 769 C C . TYR A 1 104 ? -9.648 5.477 8.102 1 96.62 104 TYR A C 1
ATOM 771 O O . TYR A 1 104 ? -10.523 4.965 8.797 1 96.62 104 TYR A O 1
ATOM 779 N N . SER A 1 105 ? -9.328 6.727 8.219 1 97.62 105 SER A N 1
ATOM 780 C CA . SER A 1 105 ? -9.969 7.629 9.164 1 97.62 105 SER A CA 1
ATOM 781 C C . SER A 1 105 ? -11.477 7.676 8.945 1 97.62 105 SER A C 1
ATOM 783 O O . SER A 1 105 ? -12.25 7.719 9.906 1 97.62 105 SER A O 1
ATOM 785 N N . LYS A 1 106 ? -11.898 7.602 7.754 1 96.94 106 LYS A N 1
ATOM 786 C CA . LYS A 1 106 ? -13.305 7.773 7.391 1 96.94 106 LYS A CA 1
ATOM 787 C C . LYS A 1 106 ? -14.031 6.43 7.355 1 96.94 106 LYS A C 1
ATOM 789 O O . LYS A 1 106 ? -15.234 6.379 7.125 1 96.94 106 LYS A O 1
ATOM 794 N N . GLY A 1 107 ? -13.305 5.379 7.449 1 94.81 107 GLY A N 1
ATOM 795 C CA . GLY A 1 107 ? -13.898 4.051 7.406 1 94.81 107 GLY A CA 1
ATOM 796 C C . GLY A 1 107 ? -14.141 3.555 5.992 1 94.81 107 GLY A C 1
ATOM 797 O O . GLY A 1 107 ? -14.844 2.562 5.793 1 94.81 107 GLY A O 1
ATOM 798 N N . GLU A 1 108 ? -13.555 4.18 5 1 93.75 108 GLU A N 1
ATOM 799 C CA . GLU A 1 108 ? -13.703 3.795 3.598 1 93.75 108 GLU A CA 1
ATOM 800 C C . GLU A 1 108 ? -12.75 2.66 3.234 1 93.75 108 GLU A C 1
ATOM 802 O O . GLU A 1 108 ? -12.945 1.975 2.229 1 93.75 108 GLU A O 1
ATOM 807 N N . ARG A 1 109 ? -11.688 2.609 3.883 1 92.31 109 ARG A N 1
ATOM 808 C CA . ARG A 1 109 ? -10.781 1.462 3.869 1 92.31 109 ARG A CA 1
ATOM 809 C C . ARG A 1 109 ? -10.742 0.784 5.234 1 92.31 109 ARG A C 1
ATOM 811 O O . ARG A 1 109 ? -10.539 1.446 6.254 1 92.31 109 ARG A O 1
ATOM 818 N N . THR A 1 110 ? -10.898 -0.544 5.203 1 90.69 110 THR A N 1
ATOM 819 C CA . THR A 1 110 ? -11.148 -1.183 6.488 1 90.69 110 THR A CA 1
ATOM 820 C C . THR A 1 110 ? -9.938 -1.992 6.938 1 90.69 110 THR A C 1
ATOM 822 O O . THR A 1 110 ? -9.406 -2.797 6.172 1 90.69 110 THR A O 1
ATOM 825 N N . HIS A 1 111 ? -9.531 -1.72 8.039 1 90.5 111 HIS A N 1
ATOM 826 C CA . HIS A 1 111 ? -8.555 -2.428 8.852 1 90.5 111 HIS A CA 1
ATOM 827 C C . HIS A 1 111 ? -8.57 -1.929 10.297 1 90.5 111 HIS A C 1
ATOM 829 O O . HIS A 1 111 ? -8.367 -0.737 10.547 1 90.5 111 HIS A O 1
ATOM 835 N N . PRO A 1 112 ? -8.797 -2.809 11.266 1 88.94 112 PRO A N 1
ATOM 836 C CA . PRO A 1 112 ? -9.039 -2.311 12.625 1 88.94 112 PRO A CA 1
ATOM 837 C C . PRO A 1 112 ? -7.898 -1.446 13.148 1 88.94 112 PRO A C 1
ATOM 839 O O . PRO A 1 112 ? -8.133 -0.334 13.633 1 88.94 112 PRO A O 1
ATOM 842 N N . THR A 1 113 ? -6.684 -1.916 13.102 1 91.19 113 THR A N 1
ATOM 843 C CA . THR A 1 113 ? -5.547 -1.177 13.641 1 91.19 113 THR A CA 1
ATOM 844 C C . THR A 1 113 ? -5.336 0.128 12.875 1 91.19 113 THR A C 1
ATOM 846 O O . THR A 1 113 ? -5.094 1.175 13.484 1 91.19 113 THR A O 1
ATOM 849 N N . MET A 1 114 ? -5.43 0.089 11.578 1 95 114 MET A N 1
ATOM 850 C CA . MET A 1 114 ? -5.152 1.29 10.797 1 95 114 MET A CA 1
ATOM 851 C C . MET A 1 114 ? -6.285 2.299 10.922 1 95 114 MET A C 1
ATOM 853 O O . MET A 1 114 ? -6.074 3.504 10.773 1 95 114 MET A O 1
ATOM 857 N N . ARG A 1 115 ? -7.508 1.794 11.172 1 95.25 115 ARG A N 1
ATOM 858 C CA . ARG A 1 115 ? -8.594 2.721 11.484 1 95.25 115 ARG A CA 1
ATOM 859 C C . ARG A 1 115 ? -8.25 3.57 12.703 1 95.25 115 ARG A C 1
ATOM 861 O O . ARG A 1 115 ? -8.422 4.789 12.688 1 95.25 115 ARG A O 1
ATOM 868 N N . ALA A 1 116 ? -7.754 2.943 13.789 1 95.62 116 ALA A N 1
ATOM 869 C CA . ALA A 1 116 ? -7.355 3.662 15 1 95.62 116 ALA A CA 1
ATOM 870 C C . ALA A 1 116 ? -6.258 4.676 14.695 1 95.62 116 ALA A C 1
ATOM 872 O O . ALA A 1 116 ? -6.305 5.812 15.172 1 95.62 116 ALA A O 1
ATOM 873 N N . GLN A 1 117 ? -5.301 4.246 13.875 1 97 117 GLN A N 1
ATOM 874 C CA . GLN A 1 117 ? -4.207 5.145 13.516 1 97 117 GLN A CA 1
ATOM 875 C C . GLN A 1 117 ? -4.715 6.332 12.703 1 97 117 GLN A C 1
ATOM 877 O O . GLN A 1 117 ? -4.316 7.473 12.953 1 97 117 GLN A O 1
ATOM 882 N N . GLY A 1 118 ? -5.559 6.047 11.656 1 97.88 118 GLY A N 1
ATOM 883 C CA . GLY A 1 118 ? -6.133 7.117 10.859 1 97.88 118 GLY A CA 1
ATOM 884 C C . GLY A 1 118 ? -6.938 8.109 11.68 1 97.88 118 GLY A C 1
ATOM 885 O O . GLY A 1 118 ? -6.801 9.32 11.516 1 97.88 118 GLY A O 1
ATOM 886 N N . GLU A 1 119 ? -7.73 7.633 12.609 1 98 119 GLU A N 1
ATOM 8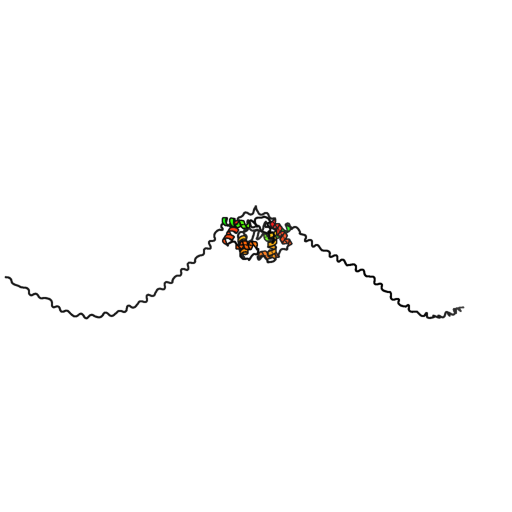87 C CA . GLU A 1 119 ? -8.609 8.461 13.43 1 98 119 GLU A CA 1
ATOM 888 C C . GLU A 1 119 ? -7.816 9.312 14.414 1 98 119 GLU A C 1
ATOM 890 O O . GLU A 1 119 ? -8.281 10.367 14.844 1 98 119 GLU A O 1
ATOM 895 N N . ALA A 1 120 ? -6.637 8.883 14.758 1 98.06 120 ALA A N 1
ATOM 896 C CA . ALA A 1 120 ? -5.816 9.578 15.742 1 98.06 120 ALA A CA 1
ATOM 897 C C . ALA A 1 120 ? -5.094 10.766 15.117 1 98.06 120 ALA A C 1
ATOM 899 O O . ALA A 1 120 ? -4.543 11.609 15.828 1 98.06 120 ALA A O 1
ATOM 900 N N . LEU A 1 121 ? -5.086 10.867 13.82 1 98.44 121 LEU A N 1
ATOM 901 C CA . LEU A 1 121 ? -4.32 11.898 13.125 1 98.44 121 LEU A CA 1
ATOM 902 C C . LEU A 1 121 ? -5.246 12.953 12.523 1 98.44 121 LEU A C 1
ATOM 904 O O . LEU A 1 121 ? -6.27 12.617 11.93 1 98.44 121 LEU A O 1
ATOM 908 N N . SER A 1 122 ? -4.914 14.25 12.664 1 98.12 122 SER A N 1
ATOM 909 C CA . SER A 1 122 ? -5.574 15.32 11.93 1 98.12 122 SER A CA 1
ATOM 910 C C . SER A 1 122 ? -5.141 15.328 10.461 1 98.12 122 SER A C 1
ATOM 912 O O . SER A 1 122 ? -4.164 14.672 10.094 1 98.12 122 SER A O 1
ATOM 914 N N . ALA A 1 123 ? -5.875 16.078 9.695 1 97.62 123 ALA A N 1
ATOM 915 C CA . ALA A 1 123 ? -5.5 16.219 8.289 1 97.62 123 ALA A CA 1
ATOM 916 C C . ALA A 1 123 ? -4.086 16.781 8.148 1 97.62 123 ALA A C 1
ATOM 918 O O . ALA A 1 123 ? -3.328 16.359 7.277 1 97.62 123 ALA A O 1
ATOM 919 N N . GLU A 1 124 ? -3.738 17.688 8.945 1 97.75 124 GLU A N 1
ATOM 920 C CA . GLU A 1 124 ? -2.393 18.25 8.93 1 97.75 124 GLU A CA 1
ATOM 921 C C . GLU A 1 124 ? -1.351 17.219 9.32 1 97.75 124 GLU A C 1
ATOM 923 O O . GLU A 1 124 ? -0.289 17.125 8.695 1 97.75 124 GLU A O 1
ATOM 928 N N . GLU A 1 125 ? -1.665 16.422 10.32 1 98.5 125 GLU A N 1
ATOM 929 C CA . GLU A 1 125 ? -0.742 15.375 10.766 1 98.5 125 GLU A CA 1
ATOM 930 C C . GLU A 1 125 ? -0.591 14.281 9.719 1 98.5 125 GLU A C 1
ATOM 932 O O . GLU A 1 125 ? 0.5 13.742 9.523 1 98.5 125 GLU A O 1
ATOM 937 N N . ILE A 1 126 ? -1.676 13.984 9.07 1 98.56 126 ILE A N 1
ATOM 938 C CA . ILE A 1 126 ? -1.613 13.039 7.961 1 98.56 126 ILE A CA 1
ATOM 939 C C . ILE A 1 126 ? -0.687 13.57 6.871 1 98.56 126 ILE A C 1
ATOM 941 O O . ILE A 1 126 ? 0.171 12.844 6.367 1 98.56 126 ILE A O 1
ATOM 945 N N . ASP A 1 127 ? -0.789 14.789 6.539 1 97.81 127 ASP A N 1
ATOM 946 C CA . ASP A 1 127 ? 0.087 15.391 5.535 1 97.81 127 ASP A CA 1
ATOM 947 C C . ASP A 1 127 ? 1.543 15.367 5.996 1 97.81 127 ASP A C 1
ATOM 949 O O . ASP A 1 127 ? 2.439 15.047 5.215 1 97.81 127 ASP A O 1
ATOM 953 N N . ASN A 1 128 ? 1.825 15.695 7.207 1 98.62 128 ASN A N 1
ATOM 954 C CA . ASN A 1 128 ? 3.178 15.719 7.754 1 98.62 128 ASN A CA 1
ATOM 955 C C . ASN A 1 128 ? 3.822 14.336 7.707 1 98.62 128 ASN A C 1
ATOM 957 O O . ASN A 1 128 ? 4.941 14.18 7.215 1 98.62 128 ASN A O 1
ATOM 961 N N . VAL A 1 129 ? 3.08 13.367 8.219 1 98.56 129 VAL A N 1
ATOM 962 C CA . VAL A 1 129 ? 3.678 12.039 8.312 1 98.56 129 VAL A CA 1
ATOM 963 C C . VAL A 1 129 ? 3.812 11.43 6.918 1 98.56 129 VAL A C 1
ATOM 965 O O . VAL A 1 129 ? 4.801 10.758 6.617 1 98.56 129 VAL A O 1
ATOM 968 N N . ALA A 1 130 ? 2.83 11.68 6.07 1 97.25 130 ALA A N 1
ATOM 969 C CA . ALA A 1 130 ? 2.926 11.195 4.699 1 97.25 130 ALA A CA 1
ATOM 970 C C . ALA A 1 130 ? 4.125 11.812 3.98 1 97.25 130 ALA A C 1
ATOM 972 O O . ALA A 1 130 ? 4.859 11.117 3.275 1 97.25 130 ALA A O 1
ATOM 973 N N . SER A 1 131 ? 4.336 13.062 4.152 1 97 131 SER A N 1
ATOM 974 C CA . SER A 1 131 ? 5.449 13.758 3.518 1 97 131 SER A CA 1
ATOM 975 C C . SER A 1 131 ? 6.789 13.25 4.047 1 97 131 SER A C 1
ATOM 977 O O . SER A 1 131 ? 7.727 13.039 3.277 1 97 131 SER A O 1
ATOM 979 N N . TYR A 1 132 ? 6.844 13.016 5.301 1 97.62 132 TYR A N 1
ATOM 980 C CA . TYR A 1 132 ? 8.07 12.477 5.879 1 97.62 132 TYR A CA 1
ATOM 981 C C . TYR A 1 132 ? 8.375 11.086 5.324 1 97.62 132 TYR A C 1
ATOM 983 O O . TYR A 1 132 ? 9.477 10.836 4.84 1 97.62 132 TYR A O 1
ATOM 991 N N . LEU A 1 133 ? 7.363 10.234 5.395 1 96.5 133 LEU A N 1
ATOM 992 C CA . LEU A 1 133 ? 7.555 8.867 4.922 1 96.5 133 LEU A CA 1
ATOM 993 C C . LEU A 1 133 ? 7.953 8.844 3.451 1 96.5 133 LEU A C 1
ATOM 995 O O . LEU A 1 133 ? 8.805 8.055 3.041 1 96.5 133 LEU A O 1
ATOM 999 N N . ALA A 1 134 ? 7.383 9.688 2.672 1 94.19 134 ALA A N 1
ATOM 1000 C CA . ALA A 1 134 ? 7.711 9.781 1.252 1 94.19 134 ALA A CA 1
ATOM 1001 C C . ALA A 1 134 ? 9.156 10.234 1.05 1 94.19 134 ALA A C 1
ATOM 1003 O O . ALA A 1 134 ? 9.781 9.898 0.043 1 94.19 134 ALA A O 1
ATOM 1004 N N . SER A 1 135 ? 9.664 10.961 1.912 1 94.75 135 SER A N 1
ATOM 1005 C CA . SER A 1 135 ? 11 11.523 1.772 1 94.75 135 SER A CA 1
ATOM 1006 C C . SER A 1 135 ? 12.078 10.492 2.1 1 94.75 135 SER A C 1
ATOM 1008 O O . SER A 1 135 ? 13.258 10.703 1.816 1 94.75 135 SER A O 1
ATOM 1010 N N . LEU A 1 136 ? 11.578 9.492 2.729 1 92.12 136 LEU A N 1
ATOM 1011 C CA . LEU A 1 136 ? 12.539 8.461 3.084 1 92.12 136 LEU A CA 1
ATOM 1012 C C . LEU A 1 136 ? 13.039 7.73 1.84 1 92.12 136 LEU A C 1
ATOM 1014 O O . LEU A 1 136 ? 12.312 7.625 0.846 1 92.12 136 LEU A O 1
ATOM 1018 N N . ARG A 1 137 ? 14.43 7.703 1.607 1 66.25 137 ARG A N 1
ATOM 1019 C CA . ARG A 1 137 ? 15.023 7.035 0.453 1 66.25 137 ARG A CA 1
ATOM 1020 C C . ARG A 1 137 ? 14.68 5.551 0.441 1 66.25 137 ARG A C 1
ATOM 1022 O O . ARG A 1 137 ? 14.68 4.902 1.488 1 66.25 137 ARG A O 1
ATOM 1029 N N . GLU A 1 138 ? 14.016 5.098 -0.741 1 55.62 138 GLU A N 1
ATOM 1030 C CA . GLU A 1 138 ? 13.922 3.654 -0.936 1 55.62 138 GLU A CA 1
ATOM 1031 C C . GLU A 1 138 ? 15.281 2.984 -0.75 1 55.62 138 GLU A C 1
ATOM 1033 O O . GLU A 1 138 ? 16.312 3.553 -1.11 1 55.62 138 GLU A O 1
ATOM 1038 N N . ALA A 1 139 ? 15.531 2.291 0.184 1 40.81 139 ALA A N 1
ATOM 1039 C CA . ALA A 1 139 ? 16.844 1.652 0.174 1 40.81 139 ALA A CA 1
ATOM 1040 C C . ALA A 1 139 ? 17.234 1.227 -1.238 1 40.81 139 ALA A C 1
ATOM 1042 O O . ALA A 1 139 ? 16.422 0.66 -1.971 1 40.81 139 ALA A O 1
ATOM 1043 N N . PRO A 1 140 ? 18.406 1.803 -1.821 1 32.66 140 PRO A N 1
ATOM 1044 C CA . PRO A 1 140 ? 18.969 1.202 -3.035 1 32.66 140 PRO A CA 1
ATOM 1045 C C . PRO A 1 140 ? 18.953 -0.325 -2.998 1 32.66 140 PRO A C 1
ATOM 1047 O O . PRO A 1 140 ? 18.969 -0.919 -1.917 1 32.66 140 PRO A O 1
ATOM 1050 N N . MET B 1 1 ? -9.594 -150.5 -22.875 1 28.47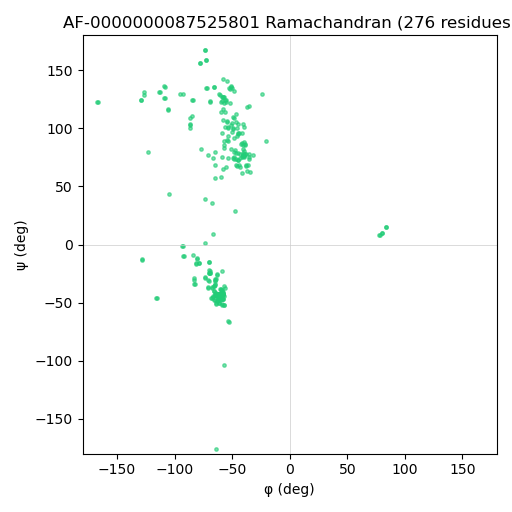 1 MET B N 1
ATOM 1051 C CA . MET B 1 1 ? -9.086 -149.75 -21.719 1 28.47 1 MET B CA 1
ATOM 1052 C C . MET B 1 1 ? -9.859 -148.375 -21.516 1 28.47 1 MET B C 1
ATOM 1054 O O . MET B 1 1 ? -9.539 -147.625 -20.625 1 28.47 1 MET B O 1
ATOM 1058 N N . ALA B 1 2 ? -10.477 -148 -22.594 1 33.66 2 ALA B N 1
ATOM 1059 C CA . ALA B 1 2 ? -10.984 -146.625 -22.703 1 33.66 2 ALA B CA 1
ATOM 1060 C C . ALA B 1 2 ? -12.172 -146.5 -21.766 1 33.66 2 ALA B C 1
ATOM 1062 O O . ALA B 1 2 ? -13.289 -146.875 -22.062 1 33.66 2 ALA B O 1
ATOM 1063 N N . ARG B 1 3 ? -11.938 -146.375 -20.438 1 30.75 3 ARG B N 1
ATOM 1064 C CA . ARG B 1 3 ? -12.852 -146.25 -19.297 1 30.75 3 ARG B CA 1
ATOM 1065 C C . ARG B 1 3 ? -13.75 -145.125 -19.422 1 30.75 3 ARG B C 1
ATOM 1067 O O . ARG B 1 3 ? -14.969 -145.25 -19.547 1 30.75 3 ARG B O 1
ATOM 1074 N N . ILE B 1 4 ? -13.477 -144 -18.656 1 34.94 4 ILE B N 1
ATOM 1075 C CA . ILE B 1 4 ? -14.172 -143.375 -17.5 1 34.94 4 ILE B CA 1
ATOM 1076 C C . ILE B 1 4 ? -14.93 -142.125 -17.891 1 34.94 4 ILE B C 1
ATOM 1078 O O . ILE B 1 4 ? -14.32 -141.125 -18.062 1 34.94 4 ILE B O 1
ATOM 1082 N N . ARG B 1 5 ? -15.617 -142.125 -18.969 1 35.44 5 ARG B N 1
ATOM 1083 C CA . ARG B 1 5 ? -16.266 -140.875 -19.359 1 35.44 5 ARG B CA 1
ATOM 1084 C C . ARG B 1 5 ? -17.031 -140.25 -18.203 1 35.44 5 ARG B C 1
ATOM 1086 O O . ARG B 1 5 ? -17.781 -140.875 -17.5 1 35.44 5 ARG B O 1
ATOM 1093 N N . ASP B 1 6 ? -16.875 -138.875 -17.891 1 28.08 6 ASP B N 1
ATOM 1094 C CA . ASP B 1 6 ? -16.797 -137.75 -17.031 1 28.08 6 ASP B CA 1
ATOM 1095 C C . ASP B 1 6 ? -18.172 -137.125 -16.719 1 28.08 6 ASP B C 1
ATOM 1097 O O . ASP B 1 6 ? -18.984 -137 -17.625 1 28.08 6 ASP B O 1
ATOM 1101 N N . ARG B 1 7 ? -18.828 -137.375 -15.547 1 35.56 7 ARG B N 1
ATOM 1102 C CA . ARG B 1 7 ? -20.062 -137.125 -14.828 1 35.56 7 ARG B CA 1
ATOM 1103 C C . ARG B 1 7 ? -20.234 -135.625 -14.641 1 35.56 7 ARG B C 1
ATOM 1105 O O . ARG B 1 7 ? -19.578 -135 -13.781 1 35.56 7 ARG B O 1
ATOM 1112 N N . THR B 1 8 ? -20.266 -134.75 -15.742 1 28.22 8 THR B N 1
ATOM 1113 C CA . THR B 1 8 ? -20.297 -133.25 -15.672 1 28.22 8 THR B CA 1
ATOM 1114 C C . THR B 1 8 ? -21.484 -132.875 -14.836 1 28.22 8 THR B C 1
ATOM 1116 O O . THR B 1 8 ? -22.625 -133.25 -15.047 1 28.22 8 THR B O 1
ATOM 1119 N N . GLY B 1 9 ? -21.391 -132.25 -13.594 1 27.69 9 GLY B N 1
ATOM 1120 C CA . GLY B 1 9 ? -21.969 -131.75 -12.344 1 27.69 9 GLY B CA 1
ATOM 1121 C C . GLY B 1 9 ? -22.781 -130.5 -12.5 1 27.69 9 GLY B C 1
ATOM 1122 O O . GLY B 1 9 ? -23.25 -130 -11.516 1 27.69 9 GLY B O 1
ATOM 1123 N N . LEU B 1 10 ? -23 -129.875 -13.695 1 27.59 10 LEU B N 1
ATOM 1124 C CA . LEU B 1 10 ? -23.016 -128.375 -13.633 1 27.59 10 LEU B CA 1
ATOM 1125 C C . LEU B 1 10 ? -24.188 -127.938 -12.781 1 27.59 10 LEU B C 1
ATOM 1127 O O . LEU B 1 10 ? -25.141 -128.625 -12.555 1 27.59 10 LEU B O 1
ATOM 1131 N N . GLN B 1 11 ? -24.469 -126.562 -12.633 1 28.73 11 GLN B N 1
ATOM 1132 C CA . GLN B 1 11 ? -24.469 -125.25 -11.945 1 28.73 11 GLN B CA 1
ATOM 1133 C C . GLN B 1 11 ? -25.891 -124.75 -11.805 1 28.73 11 GLN B C 1
ATOM 1135 O O . GLN B 1 11 ? -26.578 -124.5 -12.797 1 28.73 11 GLN B O 1
ATOM 1140 N N . GLY B 1 12 ? -26.703 -125.188 -10.867 1 27.5 12 GLY B N 1
ATOM 1141 C CA . GLY B 1 12 ? -28.078 -124.812 -10.594 1 27.5 12 GLY B CA 1
ATOM 1142 C C . GLY B 1 12 ? -28.234 -123.312 -10.328 1 27.5 12 GLY B C 1
ATOM 1143 O O . GLY B 1 12 ? -27.453 -122.75 -9.586 1 27.5 12 GLY B O 1
ATOM 1144 N N . LEU B 1 13 ? -28.781 -122.438 -11.148 1 29.27 13 LEU B N 1
ATOM 1145 C CA . LEU B 1 13 ? -28.953 -121 -11.43 1 29.27 13 LEU B CA 1
ATOM 1146 C C . LEU B 1 13 ? -29.922 -120.375 -10.445 1 29.27 13 LEU B C 1
ATOM 1148 O O . LEU B 1 13 ? -30.375 -119.25 -10.648 1 29.27 13 LEU B O 1
ATOM 1152 N N . GLY B 1 14 ? -29.953 -120.688 -9.141 1 30.17 14 GLY B N 1
ATOM 1153 C CA . GLY B 1 14 ? -31.109 -120.188 -8.414 1 30.17 14 GLY B CA 1
ATOM 1154 C C . GLY B 1 14 ? -31.172 -118.688 -8.328 1 30.17 14 GLY B C 1
ATOM 1155 O O . GLY B 1 14 ? -30.266 -118.062 -7.766 1 30.17 14 GLY B O 1
ATOM 1156 N N . GLU B 1 15 ? -31.609 -117.875 -9.305 1 33.09 15 GLU B N 1
ATOM 1157 C CA . GLU B 1 15 ? -31.609 -116.438 -9.547 1 33.09 15 GLU B CA 1
ATOM 1158 C C . GLU B 1 15 ? -32.469 -115.688 -8.516 1 33.09 15 GLU B C 1
ATOM 1160 O O . GLU B 1 15 ? -33.688 -115.875 -8.461 1 33.09 15 GLU B O 1
ATOM 1165 N N . SER B 1 16 ? -32.062 -115.625 -7.238 1 34.91 16 SER B N 1
ATOM 1166 C CA . SER B 1 16 ? -32.875 -114.938 -6.199 1 34.91 16 SER B CA 1
ATOM 1167 C C . SER B 1 16 ? -33.125 -113.5 -6.555 1 34.91 16 SER B C 1
ATOM 1169 O O . SER B 1 16 ? -32.281 -112.812 -7.117 1 34.91 16 SER B O 1
ATOM 1171 N N . ALA B 1 17 ? -34.375 -113.062 -6.77 1 36.59 17 ALA B N 1
ATOM 1172 C CA . ALA B 1 17 ? -35.094 -111.812 -7.164 1 36.59 17 ALA B CA 1
ATOM 1173 C C . ALA B 1 17 ? -34.812 -110.688 -6.18 1 36.59 17 ALA B C 1
ATOM 1175 O O . ALA B 1 17 ? -35.125 -110.812 -4.992 1 36.59 17 ALA B O 1
ATOM 1176 N N . GLY B 1 18 ? -33.656 -110.062 -6.203 1 32.19 18 GLY B N 1
ATOM 1177 C CA . GLY B 1 18 ? -33.188 -109 -5.316 1 32.19 18 GLY B CA 1
ATOM 1178 C C . GLY B 1 18 ? -34.094 -107.812 -5.27 1 32.19 18 GLY B C 1
ATOM 1179 O O . GLY B 1 18 ? -34.5 -107.25 -6.312 1 32.19 18 GLY B O 1
ATOM 1180 N N . LEU B 1 19 ? -34.938 -107.625 -4.262 1 38.69 19 LEU B N 1
ATOM 1181 C CA . LEU B 1 19 ? -35.906 -106.625 -3.945 1 38.69 19 LEU B CA 1
ATOM 1182 C C . LEU B 1 19 ? -35.25 -105.25 -3.957 1 38.69 19 LEU B C 1
ATOM 1184 O O . LEU B 1 19 ? -34.25 -105 -3.26 1 38.69 19 LEU B O 1
ATOM 1188 N N . ALA B 1 20 ? -35.469 -104.375 -5 1 38.12 20 ALA B N 1
ATOM 1189 C CA . ALA B 1 20 ? -34.938 -103.062 -5.359 1 38.12 20 ALA B CA 1
ATOM 1190 C C . ALA B 1 20 ? -35.375 -102 -4.336 1 38.12 20 ALA B C 1
ATOM 1192 O O . ALA B 1 20 ? -36.562 -101.75 -4.168 1 38.12 20 ALA B O 1
ATOM 1193 N N . ILE B 1 21 ? -34.812 -101.938 -3.1 1 41.78 21 ILE B N 1
ATOM 1194 C CA . ILE B 1 21 ? -35.156 -101 -2.07 1 41.78 21 ILE B CA 1
ATOM 1195 C C . ILE B 1 21 ? -35.031 -99.562 -2.623 1 41.78 21 ILE B C 1
ATOM 1197 O O . ILE B 1 21 ? -34 -99.188 -3.182 1 41.78 21 ILE B O 1
ATOM 1201 N N . LEU B 1 22 ? -36.125 -98.812 -2.91 1 44.34 22 LEU B N 1
ATOM 1202 C CA . LEU B 1 22 ? -36.281 -97.438 -3.438 1 44.34 22 LEU B CA 1
ATOM 1203 C C . LEU B 1 22 ? -35.5 -96.438 -2.588 1 44.34 22 LEU B C 1
ATOM 1205 O O . LEU B 1 22 ? -35.656 -96.438 -1.366 1 44.34 22 LEU B O 1
ATOM 1209 N N . PRO B 1 23 ? -34.344 -96 -2.973 1 43.41 23 PRO B N 1
ATOM 1210 C CA . PRO B 1 23 ? -33.531 -95.125 -2.119 1 43.41 23 PRO B CA 1
ATOM 1211 C C . PRO B 1 23 ? -34.25 -93.812 -1.779 1 43.41 23 PRO B C 1
ATOM 1213 O O . PRO B 1 23 ? -35.094 -93.312 -2.553 1 43.41 23 PRO B O 1
ATOM 1216 N N . ALA B 1 24 ? -34.625 -93.5 -0.519 1 43.25 24 ALA B N 1
ATOM 1217 C CA . ALA B 1 24 ? -35.25 -92.312 0.121 1 43.25 24 ALA B CA 1
ATOM 1218 C C . ALA B 1 24 ? -34.562 -91.062 -0.322 1 43.25 24 ALA B C 1
ATOM 1220 O O . ALA B 1 24 ? -33.344 -91 -0.542 1 43.25 24 ALA B O 1
ATOM 1221 N N . PHE B 1 25 ? -35.25 -90.188 -1.101 1 44.59 25 PHE B N 1
ATOM 1222 C CA . PHE B 1 25 ? -34.906 -88.875 -1.643 1 44.59 25 PHE B CA 1
ATOM 1223 C C . PHE B 1 25 ? -34.344 -87.938 -0.549 1 44.59 25 PHE B C 1
ATOM 1225 O O . PHE B 1 25 ? -35.094 -87.625 0.375 1 44.59 25 PHE B O 1
ATOM 1232 N N . VAL B 1 26 ? -33.188 -88.062 -0.078 1 44.47 26 VAL B N 1
ATOM 1233 C CA . VAL B 1 26 ? -32.562 -87.25 0.927 1 44.47 26 VAL B CA 1
ATOM 1234 C C . VAL B 1 26 ? -32.625 -85.75 0.482 1 44.47 26 VAL B C 1
ATOM 1236 O O . VAL B 1 26 ? -32.188 -85.438 -0.622 1 44.47 26 VAL B O 1
ATOM 1239 N N . ARG B 1 27 ? -33.688 -85 0.853 1 46.78 27 ARG B N 1
ATOM 1240 C CA . ARG B 1 27 ? -33.781 -83.562 0.616 1 46.78 27 ARG B CA 1
ATOM 1241 C C . ARG B 1 27 ? -32.5 -82.875 1.008 1 46.78 27 ARG B C 1
ATOM 1243 O O . ARG B 1 27 ? -32 -83.062 2.119 1 46.78 27 ARG B O 1
ATOM 1250 N N . PRO B 1 28 ? -31.641 -82.438 0.069 1 44.62 28 PRO B N 1
ATOM 1251 C CA . PRO B 1 28 ? -30.422 -81.75 0.481 1 44.62 28 PRO B CA 1
ATOM 1252 C C . PRO B 1 28 ? -30.688 -80.5 1.29 1 44.62 28 PRO B C 1
ATOM 1254 O O . PRO B 1 28 ? -31.547 -79.688 0.915 1 44.62 28 PRO B O 1
ATOM 1257 N N . VAL B 1 29 ? -30.672 -80.5 2.639 1 42.72 29 VAL B N 1
ATOM 1258 C CA . VAL B 1 29 ? -30.75 -79.312 3.535 1 42.72 29 VAL B CA 1
ATOM 1259 C C . VAL B 1 29 ? -29.875 -78.188 2.994 1 42.72 29 VAL B C 1
ATOM 1261 O O . VAL B 1 29 ? -28.656 -78.375 2.818 1 42.72 29 VAL B O 1
ATOM 1264 N N . LEU B 1 30 ? -30.422 -77.375 2.104 1 45.56 30 LEU B N 1
ATOM 1265 C CA . LEU B 1 30 ? -29.781 -76.125 1.625 1 45.56 30 LEU B CA 1
ATOM 1266 C C . LEU B 1 30 ? -29.078 -75.438 2.766 1 45.56 30 LEU B C 1
ATOM 1268 O O . LEU B 1 30 ? -29.719 -75 3.723 1 45.56 30 LEU B O 1
ATOM 1272 N N . GLU B 1 31 ? -27.984 -75.812 3.201 1 45.16 31 GLU B N 1
ATOM 1273 C CA . GLU B 1 31 ? -27.188 -75.062 4.176 1 45.16 31 GLU B CA 1
ATOM 1274 C C . GLU B 1 31 ? -27.125 -73.562 3.828 1 45.16 31 GLU B C 1
ATOM 1276 O O . GLU B 1 31 ? -26.812 -73.25 2.691 1 45.16 31 GLU B O 1
ATOM 1281 N N . ARG B 1 32 ? -27.953 -72.812 4.406 1 46.56 32 ARG B N 1
ATOM 1282 C CA . ARG B 1 32 ? -27.844 -71.312 4.406 1 46.56 32 ARG B CA 1
ATOM 1283 C C . ARG B 1 32 ? -26.391 -70.875 4.52 1 46.56 32 ARG B C 1
ATOM 1285 O O . ARG B 1 32 ? -25.766 -71.062 5.57 1 46.56 32 ARG B O 1
ATOM 1292 N N . ARG B 1 33 ? -25.594 -71.125 3.533 1 44.72 33 ARG B N 1
ATOM 1293 C CA . ARG B 1 33 ? -24.297 -70.438 3.551 1 44.72 33 ARG B CA 1
ATOM 1294 C C . ARG B 1 33 ? -24.438 -69 4.051 1 44.72 33 ARG B C 1
ATOM 1296 O O . ARG B 1 33 ? -25.203 -68.25 3.5 1 44.72 33 ARG B O 1
ATOM 1303 N N . SER B 1 34 ? -24.391 -68.75 5.363 1 47.09 34 SER B N 1
ATOM 1304 C CA . SER B 1 34 ? -24.234 -67.438 5.949 1 47.09 34 SER B CA 1
ATOM 1305 C C . SER B 1 34 ? -23.375 -66.5 5.07 1 47.09 34 SER B C 1
ATOM 1307 O O . SER B 1 34 ? -22.203 -66.812 4.844 1 47.09 34 SER B O 1
ATOM 1309 N N . MET B 1 35 ? -24 -66 4.016 1 47.69 35 MET B N 1
ATOM 1310 C CA . MET B 1 35 ? -23.344 -64.938 3.291 1 47.69 35 MET B CA 1
ATOM 1311 C C . MET B 1 35 ? -22.562 -64 4.246 1 47.69 35 MET B C 1
ATOM 1313 O O . MET B 1 35 ? -23.156 -63.406 5.137 1 47.69 35 MET B O 1
ATOM 1317 N N . LYS B 1 36 ? -21.438 -64.438 4.723 1 49.75 36 LYS B N 1
ATOM 1318 C CA . LYS B 1 36 ? -20.562 -63.5 5.406 1 49.75 36 LYS B CA 1
ATOM 1319 C C . LYS B 1 36 ? -20.562 -62.125 4.695 1 49.75 36 LYS B C 1
ATOM 1321 O O . LYS B 1 36 ? -20.234 -62.062 3.514 1 49.75 36 LYS B O 1
ATOM 1326 N N . LEU B 1 37 ? -21.531 -61.25 5.027 1 52.53 37 LEU B N 1
ATOM 1327 C CA . LEU B 1 37 ? -21.453 -59.844 4.652 1 52.53 37 LEU B CA 1
ATOM 1328 C C . LEU B 1 37 ? -20.016 -59.312 4.812 1 52.53 37 LEU B C 1
ATOM 1330 O O . LEU B 1 37 ? -19.484 -59.312 5.918 1 52.53 37 LEU B O 1
ATOM 1334 N N . ILE B 1 38 ? -19.125 -59.656 3.902 1 56.25 38 ILE B N 1
ATOM 1335 C CA . ILE B 1 38 ? -17.844 -58.969 3.93 1 56.25 38 ILE B CA 1
ATOM 1336 C C . ILE B 1 38 ? -18.078 -57.469 4.012 1 56.25 38 ILE B C 1
ATOM 1338 O O . ILE B 1 38 ? -18.812 -56.906 3.193 1 56.25 38 ILE B O 1
ATOM 1342 N N . PRO B 1 39 ? -17.953 -56.906 5.207 1 54.41 39 PRO B N 1
ATOM 1343 C CA . PRO B 1 39 ? -18.078 -55.438 5.227 1 54.41 39 PRO B CA 1
ATOM 1344 C C . PRO B 1 39 ? -17.297 -54.781 4.086 1 54.41 39 PRO B C 1
ATOM 1346 O O . PRO B 1 39 ? -16.156 -55.156 3.82 1 54.41 39 PRO B O 1
ATOM 1349 N N . LEU B 1 40 ? -18.062 -54.531 3.047 1 55.16 40 LEU B N 1
ATOM 1350 C CA . LEU B 1 40 ? -17.453 -53.625 2.088 1 55.16 40 LEU B CA 1
ATOM 1351 C C . LEU B 1 40 ? -16.703 -52.5 2.807 1 55.16 40 LEU B C 1
ATOM 1353 O O . LEU B 1 40 ? -17.312 -51.688 3.492 1 55.16 40 LEU B O 1
ATOM 1357 N N . ILE B 1 41 ? -15.547 -52.812 3.307 1 54.16 41 ILE B N 1
ATOM 1358 C CA . ILE B 1 41 ? -14.719 -51.719 3.744 1 54.16 41 ILE B CA 1
ATOM 1359 C C . ILE B 1 41 ? -14.664 -50.656 2.645 1 54.16 41 ILE B C 1
ATOM 1361 O O . ILE B 1 41 ? -14.125 -50.906 1.563 1 54.16 41 ILE B O 1
ATOM 1365 N N . VAL B 1 42 ? -15.664 -49.844 2.529 1 54.56 42 VAL B N 1
ATOM 1366 C CA . VAL B 1 42 ? -15.539 -48.594 1.754 1 54.56 42 VAL B CA 1
ATOM 1367 C C . VAL B 1 42 ? -14.211 -47.906 2.076 1 54.56 42 VAL B C 1
ATOM 1369 O O . VAL B 1 42 ? -14.016 -47.438 3.189 1 54.56 42 VAL B O 1
ATOM 1372 N N . ALA B 1 43 ? -13.125 -48.438 1.473 1 53.62 43 ALA B N 1
ATOM 1373 C CA . ALA B 1 43 ? -11.914 -47.656 1.52 1 53.62 43 ALA B CA 1
ATOM 1374 C C . ALA B 1 43 ? -12.195 -46.219 1.105 1 53.62 43 ALA B C 1
ATOM 1376 O O . ALA B 1 43 ? -12.414 -45.938 -0.075 1 53.62 43 ALA B O 1
ATOM 1377 N N . THR B 1 44 ? -12.82 -45.406 1.897 1 56.03 44 THR B N 1
ATOM 1378 C CA . THR B 1 44 ? -12.781 -43.969 1.672 1 56.03 44 THR B CA 1
ATOM 1379 C C . THR B 1 44 ? -11.359 -43.5 1.377 1 56.03 44 THR B C 1
ATOM 1381 O O . THR B 1 44 ? -10.508 -43.469 2.27 1 56.03 44 THR B O 1
ATOM 1384 N N . GLY B 1 45 ? -10.789 -43.875 0.24 1 52.06 45 GLY B N 1
ATOM 1385 C CA . GLY B 1 45 ? -9.562 -43.188 -0.134 1 52.06 45 GLY B CA 1
ATOM 1386 C C . GLY B 1 45 ? -9.625 -41.688 0.142 1 52.06 45 GLY B C 1
ATOM 1387 O O . GLY B 1 45 ? -10.438 -40.969 -0.447 1 52.06 45 GLY B O 1
ATOM 1388 N N . ALA B 1 46 ? -9.336 -41.219 1.291 1 53.59 46 ALA B N 1
ATOM 1389 C CA . ALA B 1 46 ? -9.078 -39.812 1.541 1 53.59 46 ALA B CA 1
ATOM 1390 C C . ALA B 1 46 ? -8.188 -39.219 0.457 1 53.59 46 ALA B C 1
ATOM 1392 O O . ALA B 1 46 ? -6.984 -39.5 0.401 1 53.59 46 ALA B O 1
ATOM 1393 N N . LEU B 1 47 ? -8.672 -38.969 -0.73 1 53.97 47 LEU B N 1
ATOM 1394 C CA . LEU B 1 47 ? -7.93 -38.094 -1.616 1 53.97 47 LEU B CA 1
ATOM 1395 C C . LEU B 1 47 ? -7.355 -36.906 -0.842 1 53.97 47 LEU B C 1
ATOM 1397 O O . LEU B 1 47 ? -8.102 -36.031 -0.398 1 53.97 47 LEU B O 1
ATOM 1401 N N . SER B 1 48 ? -6.324 -37.125 -0.118 1 50.91 48 SER B N 1
ATOM 1402 C CA . SER B 1 48 ? -5.578 -35.969 0.382 1 50.91 48 SER B CA 1
ATOM 1403 C C . SER B 1 48 ? -5.375 -34.938 -0.711 1 50.91 48 SER B C 1
ATOM 1405 O O . SER B 1 48 ? -4.605 -35.156 -1.649 1 50.91 48 SER B O 1
ATOM 1407 N N . LEU B 1 49 ? -6.387 -34.188 -1.14 1 51.56 49 LEU B N 1
ATOM 1408 C CA . LEU B 1 49 ? -6.055 -32.969 -1.881 1 51.56 49 LEU B CA 1
ATOM 1409 C C . LEU B 1 49 ? -4.773 -32.344 -1.347 1 51.56 49 LEU B C 1
ATOM 1411 O O . LEU B 1 49 ? -4.797 -31.625 -0.333 1 51.56 49 LEU B O 1
ATOM 1415 N N . ALA B 1 50 ? -3.701 -33 -1.423 1 48.88 50 ALA B N 1
ATOM 1416 C CA . ALA B 1 50 ? -2.447 -32.281 -1.181 1 48.88 50 ALA B CA 1
ATOM 1417 C C . ALA B 1 50 ? -2.473 -30.891 -1.805 1 48.88 50 ALA B C 1
ATOM 1419 O O . ALA B 1 50 ? -2.59 -30.766 -3.025 1 48.88 50 ALA B O 1
ATOM 1420 N N . ALA B 1 51 ? -3.061 -29.953 -1.186 1 51.53 51 ALA B N 1
ATOM 1421 C CA . ALA B 1 51 ? -2.787 -28.578 -1.599 1 51.53 51 ALA B CA 1
ATOM 1422 C C . ALA B 1 51 ? -1.326 -28.406 -2.004 1 51.53 51 ALA B C 1
ATOM 1424 O O . ALA B 1 51 ? -0.431 -28.453 -1.158 1 51.53 51 ALA B O 1
ATOM 1425 N N . THR B 1 52 ? -0.879 -28.969 -3.07 1 50.84 52 THR B N 1
ATOM 1426 C CA . THR B 1 52 ? 0.466 -28.719 -3.576 1 50.84 52 THR B CA 1
ATOM 1427 C C . THR B 1 52 ? 0.839 -27.25 -3.426 1 50.84 52 THR B C 1
ATOM 1429 O O . THR B 1 52 ? 0.192 -26.375 -4.012 1 50.84 52 THR B O 1
ATOM 1432 N N . THR B 1 53 ? 1.161 -26.844 -2.25 1 57.66 53 THR B N 1
ATOM 1433 C CA . THR B 1 53 ? 1.775 -25.516 -2.113 1 57.66 53 THR B CA 1
ATOM 1434 C C . THR B 1 53 ? 2.832 -25.297 -3.191 1 57.66 53 THR B C 1
ATOM 1436 O O . THR B 1 53 ? 3.873 -25.969 -3.189 1 57.66 53 THR B O 1
ATOM 1439 N N . HIS B 1 54 ? 2.408 -25.219 -4.457 1 68.81 54 HIS B N 1
ATOM 1440 C CA . HIS B 1 54 ? 3.344 -24.922 -5.535 1 68.81 54 HIS B CA 1
ATOM 1441 C C . HIS B 1 54 ? 4.098 -23.625 -5.27 1 68.81 54 HIS B C 1
ATOM 1443 O O . HIS B 1 54 ? 3.551 -22.703 -4.672 1 68.81 54 HIS B O 1
ATOM 1449 N N . ALA B 1 55 ? 5.426 -23.75 -5.242 1 86.88 55 ALA B N 1
ATOM 1450 C CA . ALA B 1 55 ? 6.262 -22.547 -5.172 1 86.88 55 ALA B CA 1
ATOM 1451 C C . ALA B 1 55 ? 5.887 -21.547 -6.266 1 86.88 55 ALA B C 1
ATOM 1453 O O . ALA B 1 55 ? 5.598 -21.938 -7.398 1 86.88 55 ALA B O 1
ATOM 1454 N N . ALA B 1 56 ? 5.773 -20.375 -5.895 1 93.06 56 ALA B N 1
ATOM 1455 C CA . ALA B 1 56 ? 5.465 -19.328 -6.855 1 93.06 56 ALA B CA 1
ATOM 1456 C C . ALA B 1 56 ? 6.406 -19.375 -8.055 1 93.06 56 ALA B C 1
ATOM 1458 O O . ALA B 1 56 ? 7.602 -19.641 -7.902 1 93.06 56 ALA B O 1
ATOM 1459 N N . ASP B 1 57 ? 5.875 -19.234 -9.242 1 97.44 57 ASP B N 1
ATOM 1460 C CA . ASP B 1 57 ? 6.641 -19.125 -10.477 1 97.44 57 ASP B CA 1
ATOM 1461 C C . ASP B 1 57 ? 7.035 -17.672 -10.742 1 97.44 57 ASP B C 1
ATOM 1463 O O . ASP B 1 57 ? 6.246 -16.891 -11.281 1 97.44 57 ASP B O 1
ATOM 1467 N N . LEU B 1 58 ? 8.312 -17.297 -10.5 1 97 58 LEU B N 1
ATOM 1468 C CA . LEU B 1 58 ? 8.766 -15.906 -10.594 1 97 58 LEU B CA 1
ATOM 1469 C C . LEU B 1 58 ? 8.805 -15.438 -12.039 1 97 58 LEU B C 1
ATOM 1471 O O . LEU B 1 58 ? 8.547 -14.266 -12.328 1 97 58 LEU B O 1
ATOM 1475 N N . ASP B 1 59 ? 9.055 -16.344 -12.93 1 97.56 59 ASP B N 1
ATOM 1476 C CA . ASP B 1 59 ? 9.062 -15.977 -14.344 1 97.56 59 ASP B CA 1
ATOM 1477 C C . ASP B 1 59 ? 7.652 -15.617 -14.812 1 97.56 59 ASP B C 1
ATOM 1479 O O . ASP B 1 59 ? 7.469 -14.633 -15.539 1 97.56 59 ASP B O 1
ATOM 1483 N N . ALA B 1 60 ? 6.707 -16.391 -14.484 1 98.12 60 ALA B N 1
ATOM 1484 C CA . ALA B 1 60 ? 5.316 -16.062 -14.789 1 98.12 60 ALA B CA 1
ATOM 1485 C C . ALA B 1 60 ? 4.914 -14.734 -14.141 1 98.12 60 ALA B C 1
ATOM 1487 O O . ALA B 1 60 ? 4.227 -13.922 -14.766 1 98.12 60 ALA B O 1
ATOM 1488 N N . GLY B 1 61 ? 5.336 -14.57 -12.891 1 98.31 61 GLY B N 1
ATOM 1489 C CA . GLY B 1 61 ? 5.078 -13.312 -12.203 1 98.31 61 GLY B CA 1
ATOM 1490 C C . GLY B 1 61 ? 5.637 -12.109 -12.93 1 98.31 61 GLY B C 1
ATOM 1491 O O . GLY B 1 61 ? 4.984 -11.07 -13.016 1 98.31 61 GLY B O 1
ATOM 1492 N N . ARG B 1 62 ? 6.844 -12.258 -13.391 1 97.75 62 ARG B N 1
ATOM 1493 C CA . ARG B 1 62 ? 7.48 -11.18 -14.141 1 97.75 62 ARG B CA 1
ATOM 1494 C C . ARG B 1 62 ? 6.652 -10.797 -15.359 1 97.75 62 ARG B C 1
ATOM 1496 O O . ARG B 1 62 ? 6.477 -9.617 -15.656 1 97.75 62 ARG B O 1
ATOM 1503 N N . GLN B 1 63 ? 6.129 -11.703 -16.062 1 98 63 GLN B N 1
ATOM 1504 C CA . GLN B 1 63 ? 5.32 -11.438 -17.25 1 98 63 GLN B CA 1
ATOM 1505 C C . GLN B 1 63 ? 4.035 -10.695 -16.875 1 98 63 GLN B C 1
ATOM 1507 O O . GLN B 1 63 ? 3.645 -9.742 -17.547 1 98 63 GLN B O 1
ATOM 1512 N N . LEU B 1 64 ? 3.396 -11.133 -15.805 1 98.06 64 LEU B N 1
ATOM 1513 C CA . LEU B 1 64 ? 2.164 -10.508 -15.344 1 98.06 64 LEU B CA 1
ATOM 1514 C C . LEU B 1 64 ? 2.422 -9.07 -14.898 1 98.06 64 LEU B C 1
ATOM 1516 O O . LEU B 1 64 ? 1.562 -8.203 -15.062 1 98.06 64 LEU B O 1
ATOM 1520 N N . ALA B 1 65 ? 3.621 -8.789 -14.375 1 97.38 65 ALA B N 1
ATOM 1521 C CA . ALA B 1 65 ? 3.953 -7.492 -13.789 1 97.38 65 ALA B CA 1
ATOM 1522 C C . ALA B 1 65 ? 4.043 -6.41 -14.859 1 97.38 65 ALA B C 1
ATOM 1524 O O . ALA B 1 65 ? 4.004 -5.215 -14.555 1 97.38 65 ALA B O 1
ATOM 1525 N N . TYR B 1 66 ? 4.129 -6.777 -16.078 1 95.88 66 TYR B N 1
ATOM 1526 C CA . TYR B 1 66 ? 4.199 -5.801 -17.172 1 95.88 66 TYR B CA 1
ATOM 1527 C C . TYR B 1 66 ? 2.959 -4.918 -17.188 1 95.88 66 TYR B C 1
ATOM 1529 O O . TYR B 1 66 ? 3.057 -3.705 -17.391 1 95.88 66 TYR B O 1
ATOM 1537 N N . THR B 1 67 ? 1.813 -5.48 -16.906 1 94.88 67 THR B N 1
ATOM 1538 C CA . THR B 1 67 ? 0.562 -4.73 -16.891 1 94.88 67 THR B CA 1
ATOM 1539 C C . THR B 1 67 ? 0.525 -3.762 -15.719 1 94.88 67 THR B C 1
ATOM 1541 O O . THR B 1 67 ? -0.162 -2.74 -15.773 1 94.88 67 THR B O 1
ATOM 1544 N N . CYS B 1 68 ? 1.266 -4.047 -14.703 1 96.38 68 CYS B N 1
ATOM 1545 C CA . CYS B 1 68 ? 1.262 -3.246 -13.484 1 96.38 68 CYS B CA 1
ATOM 1546 C C . CYS B 1 68 ? 2.17 -2.029 -13.625 1 96.38 68 CYS B C 1
ATOM 1548 O O . CYS B 1 68 ? 1.866 -0.96 -13.094 1 96.38 68 CYS B O 1
ATOM 1550 N N . THR B 1 69 ? 3.285 -2.182 -14.383 1 92.31 69 THR B N 1
ATOM 1551 C CA . THR B 1 69 ? 4.387 -1.225 -14.422 1 92.31 69 THR B CA 1
ATOM 1552 C C . THR B 1 69 ? 3.957 0.063 -15.117 1 92.31 69 THR B C 1
ATOM 1554 O O . THR B 1 69 ? 4.531 1.126 -14.875 1 92.31 69 THR B O 1
ATOM 1557 N N . GLY B 1 70 ? 2.936 -0.021 -15.93 1 89 70 GLY B N 1
ATOM 1558 C CA . GLY B 1 70 ? 2.479 1.167 -16.625 1 89 70 GLY B CA 1
ATOM 1559 C C . GLY B 1 70 ? 1.965 2.25 -15.703 1 89 70 GLY B C 1
ATOM 1560 O O . GLY B 1 70 ? 2.051 3.438 -16.016 1 89 70 GLY B O 1
ATOM 1561 N N . CYS B 1 71 ? 1.529 1.852 -14.586 1 91.25 71 CYS B N 1
ATOM 1562 C CA . CYS B 1 71 ? 1.023 2.82 -13.625 1 91.25 71 CYS B CA 1
ATOM 1563 C C . CYS B 1 71 ? 1.885 2.838 -12.367 1 91.25 71 CYS B C 1
ATOM 1565 O O . CYS B 1 71 ? 2.217 3.906 -11.852 1 91.25 71 CYS B O 1
ATOM 1567 N N . HIS B 1 72 ? 2.209 1.74 -11.867 1 93.69 72 HIS B N 1
ATOM 1568 C CA . HIS B 1 72 ? 2.912 1.622 -10.594 1 93.69 72 HIS B CA 1
ATOM 1569 C C . HIS B 1 72 ? 4.41 1.847 -10.773 1 93.69 72 HIS B C 1
ATOM 1571 O O . HIS B 1 72 ? 5.125 2.076 -9.797 1 93.69 72 HIS B O 1
ATOM 1577 N N . GLY B 1 73 ? 4.945 1.769 -12.031 1 89.75 73 GLY B N 1
ATOM 1578 C CA . GLY B 1 73 ? 6.371 1.882 -12.297 1 89.75 73 GLY B CA 1
ATOM 1579 C C . GLY B 1 73 ? 6.809 3.299 -12.617 1 89.75 73 GLY B C 1
ATOM 1580 O O . GLY B 1 73 ? 7.996 3.561 -12.805 1 89.75 73 GLY B O 1
ATOM 1581 N N . ILE B 1 74 ? 5.809 4.18 -12.617 1 85.06 74 ILE B N 1
ATOM 1582 C CA . ILE B 1 74 ? 6.117 5.57 -12.93 1 85.06 74 ILE B CA 1
ATOM 1583 C C . ILE B 1 74 ? 6.066 6.41 -11.656 1 85.06 74 ILE B C 1
ATOM 1585 O O . ILE B 1 74 ? 5.027 6.492 -11 1 85.06 74 ILE B O 1
ATOM 1589 N N . ALA B 1 75 ? 7.254 6.949 -11.305 1 79.31 75 ALA B N 1
ATOM 1590 C CA . ALA B 1 75 ? 7.332 7.762 -10.094 1 79.31 75 ALA B CA 1
ATOM 1591 C C . ALA B 1 75 ? 6.328 8.906 -10.133 1 79.31 75 ALA B C 1
ATOM 1593 O O . ALA B 1 75 ? 6.289 9.672 -11.102 1 79.31 75 ALA B O 1
ATOM 1594 N N . GLY B 1 76 ? 5.508 8.938 -9.117 1 76.44 76 GLY B N 1
ATOM 1595 C CA . GLY B 1 76 ? 4.586 10.055 -8.977 1 76.44 76 GLY B CA 1
ATOM 1596 C C . GLY B 1 76 ? 3.379 9.953 -9.891 1 76.44 76 GLY B C 1
ATOM 1597 O O . GLY B 1 76 ? 2.617 10.906 -10.039 1 76.44 76 GLY B O 1
ATOM 1598 N N . TYR B 1 77 ? 3.285 8.844 -10.5 1 77.06 77 TYR B N 1
ATOM 1599 C CA . TYR B 1 77 ? 2.182 8.68 -11.438 1 77.06 77 TYR B CA 1
ATOM 1600 C C . TYR B 1 77 ? 0.839 8.875 -10.742 1 77.06 77 TYR B C 1
ATOM 1602 O O . TYR B 1 77 ? 0.646 8.422 -9.617 1 77.06 77 TYR B O 1
ATOM 1610 N N . LYS B 1 78 ? 0.081 9.734 -11.297 1 75.5 78 LYS B N 1
ATOM 1611 C CA . LYS B 1 78 ? -1.317 9.914 -10.914 1 75.5 78 LYS B CA 1
ATOM 1612 C C . LYS B 1 78 ? -2.227 9.891 -12.141 1 75.5 78 LYS B C 1
ATOM 1614 O O . LYS B 1 78 ? -1.862 10.398 -13.203 1 75.5 78 LYS B O 1
ATOM 1619 N N . ASN B 1 79 ? -3.188 8.938 -11.984 1 66.75 79 ASN B N 1
ATOM 1620 C CA . ASN B 1 79 ? -4.156 8.953 -13.078 1 66.75 79 ASN B CA 1
ATOM 1621 C C . ASN B 1 79 ? -4.969 10.242 -13.086 1 66.75 79 ASN B C 1
ATOM 1623 O O . ASN B 1 79 ? -5.133 10.891 -12.055 1 66.75 79 ASN B O 1
ATOM 1627 N N . ALA B 1 80 ? -5.141 10.812 -14.281 1 60 80 ALA B N 1
ATOM 1628 C CA . ALA B 1 80 ? -5.832 12.086 -14.453 1 60 80 ALA B CA 1
ATOM 1629 C C . ALA B 1 80 ? -7.203 12.062 -13.789 1 60 80 ALA B C 1
ATOM 1631 O O . ALA B 1 80 ? -7.57 13 -13.07 1 60 80 ALA B O 1
ATOM 1632 N N . TYR B 1 81 ? -8.219 11.32 -14.172 1 61.5 81 TYR B N 1
ATOM 1633 C CA . TYR B 1 81 ? -9.594 11.289 -13.672 1 61.5 81 TYR B CA 1
ATOM 1634 C C . TYR B 1 81 ? -10 9.875 -13.281 1 61.5 81 TYR B C 1
ATOM 1636 O O . TYR B 1 81 ? -9.812 8.93 -14.055 1 61.5 81 TYR B O 1
ATOM 1644 N N . PRO B 1 82 ? -10.5 9.672 -12.242 1 57.38 82 PRO B N 1
ATOM 1645 C CA . PRO B 1 82 ? -10.344 10.234 -10.898 1 57.38 82 PRO B CA 1
ATOM 1646 C C . PRO B 1 82 ? -8.898 10.18 -10.398 1 57.38 82 PRO B C 1
ATOM 1648 O O . PRO B 1 82 ? -8.133 9.312 -10.828 1 57.38 82 PRO B O 1
ATOM 1651 N N . ASN B 1 83 ? -8.453 11.195 -9.734 1 61.97 83 ASN B N 1
ATOM 1652 C CA . ASN B 1 83 ? -7.094 11.336 -9.234 1 61.97 83 ASN B CA 1
ATOM 1653 C C . ASN B 1 83 ? -6.707 10.172 -8.328 1 61.97 83 ASN B C 1
ATOM 1655 O O . ASN B 1 83 ? -7.152 10.094 -7.18 1 61.97 83 ASN B O 1
ATOM 1659 N N . TYR B 1 84 ? -6.312 9.172 -9.109 1 69.88 84 TYR B N 1
ATOM 1660 C CA . TYR B 1 84 ? -5.859 8.109 -8.211 1 69.88 84 TYR B CA 1
ATOM 1661 C C . TYR B 1 84 ? -4.359 8.219 -7.953 1 69.88 84 TYR B C 1
ATOM 1663 O O . TYR B 1 84 ? -3.582 8.469 -8.875 1 69.88 84 TYR B O 1
ATOM 1671 N N . HIS B 1 85 ? -4.012 8.195 -6.738 1 84.94 85 HIS B N 1
ATOM 1672 C CA . HIS B 1 85 ? -2.613 8.141 -6.324 1 84.94 85 HIS B CA 1
ATOM 1673 C C . HIS B 1 85 ? -2.104 6.703 -6.293 1 84.94 85 HIS B C 1
ATOM 1675 O O . HIS B 1 85 ? -2.588 5.887 -5.508 1 84.94 85 HIS B O 1
ATOM 1681 N N . VAL B 1 86 ? -1.198 6.504 -7.293 1 92.12 86 VAL B N 1
ATOM 1682 C CA . VAL B 1 86 ? -0.716 5.145 -7.516 1 92.12 86 VAL B CA 1
ATOM 1683 C C . VAL B 1 86 ? 0.448 4.852 -6.574 1 92.12 86 VAL B C 1
ATOM 1685 O O . VAL B 1 86 ? 1.438 5.586 -6.547 1 92.12 86 VAL B O 1
ATOM 1688 N N . PRO B 1 87 ? 0.303 3.736 -5.766 1 93.81 87 PRO B N 1
ATOM 1689 C CA . PRO B 1 87 ? 1.385 3.408 -4.836 1 93.81 87 PRO B CA 1
ATOM 1690 C C . PRO B 1 87 ? 2.566 2.727 -5.52 1 93.81 87 PRO B C 1
ATOM 1692 O O . PRO B 1 87 ? 2.402 2.105 -6.574 1 93.81 87 PRO B O 1
ATOM 1695 N N . ARG B 1 88 ? 3.709 2.85 -4.895 1 92.81 88 ARG B N 1
ATOM 1696 C CA . ARG B 1 88 ? 4.852 2.01 -5.234 1 92.81 88 ARG B CA 1
ATOM 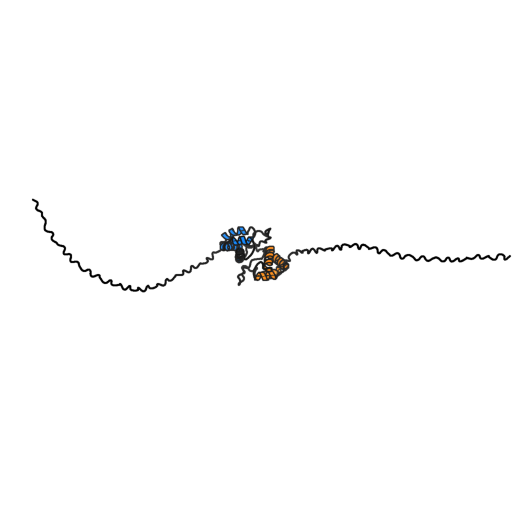1697 C C . ARG B 1 88 ? 4.645 0.579 -4.75 1 92.81 88 ARG B C 1
ATOM 1699 O O . ARG B 1 88 ? 4.266 0.357 -3.6 1 92.81 88 ARG B O 1
ATOM 1706 N N . ILE B 1 89 ? 4.953 -0.403 -5.652 1 95.06 89 ILE B N 1
ATOM 1707 C CA . ILE B 1 89 ? 4.648 -1.763 -5.223 1 95.06 89 ILE B CA 1
ATOM 1708 C C . ILE B 1 89 ? 5.883 -2.648 -5.395 1 95.06 89 ILE B C 1
ATOM 1710 O O . ILE B 1 89 ? 5.91 -3.783 -4.914 1 95.06 89 ILE B O 1
ATOM 1714 N N . ALA B 1 90 ? 6.906 -2.107 -6.148 1 93.44 90 ALA B N 1
ATOM 1715 C CA . ALA B 1 90 ? 8.141 -2.881 -6.246 1 93.44 90 ALA B CA 1
ATOM 1716 C C . ALA B 1 90 ? 8.773 -3.082 -4.871 1 93.44 90 ALA B C 1
ATOM 1718 O O . ALA B 1 90 ? 8.93 -2.125 -4.105 1 93.44 90 ALA B O 1
ATOM 1719 N N . GLY B 1 91 ? 9.102 -4.301 -4.527 1 91.88 91 GLY B N 1
ATOM 1720 C CA . GLY B 1 91 ? 9.75 -4.617 -3.264 1 91.88 91 GLY B CA 1
ATOM 1721 C C . GLY B 1 91 ? 8.781 -4.672 -2.098 1 91.88 91 GLY B C 1
ATOM 1722 O O . GLY B 1 91 ? 9.195 -4.801 -0.944 1 91.88 91 GLY B O 1
ATOM 1723 N N . GLN B 1 92 ? 7.574 -4.645 -2.344 1 93.38 92 GLN B N 1
ATOM 1724 C CA . GLN B 1 92 ? 6.547 -4.672 -1.306 1 93.38 92 GLN B CA 1
ATOM 1725 C C . GLN B 1 92 ? 6.434 -6.055 -0.676 1 93.38 92 GLN B C 1
ATOM 1727 O O . GLN B 1 92 ? 6.891 -7.043 -1.254 1 93.38 92 GLN B O 1
ATOM 1732 N N . ASN B 1 93 ? 5.906 -6.074 0.463 1 92.25 93 ASN B N 1
ATOM 1733 C CA . ASN B 1 93 ? 5.645 -7.328 1.165 1 92.25 93 ASN B CA 1
ATOM 1734 C C . ASN B 1 93 ? 4.746 -8.25 0.346 1 92.25 93 ASN B C 1
ATOM 1736 O O . ASN B 1 93 ? 3.654 -7.855 -0.071 1 92.25 93 ASN B O 1
ATOM 1740 N N . ARG B 1 94 ? 5.203 -9.469 0.159 1 93.19 94 ARG B N 1
ATOM 1741 C CA . ARG B 1 94 ? 4.48 -10.43 -0.669 1 93.19 94 ARG B CA 1
ATOM 1742 C C . ARG B 1 94 ? 3.072 -10.664 -0.13 1 93.19 94 ARG B C 1
ATOM 1744 O O . ARG B 1 94 ? 2.098 -10.625 -0.884 1 93.19 94 ARG B O 1
ATOM 1751 N N . ASP B 1 95 ? 2.986 -10.961 1.114 1 92.5 95 ASP B N 1
ATOM 1752 C CA . ASP B 1 95 ? 1.691 -11.312 1.688 1 92.5 95 ASP B CA 1
ATOM 1753 C C . ASP B 1 95 ? 0.734 -10.117 1.651 1 92.5 95 ASP B C 1
ATOM 1755 O O . ASP B 1 95 ? -0.476 -10.297 1.497 1 92.5 95 ASP B O 1
ATOM 1759 N N . TYR B 1 96 ? 1.227 -8.93 1.814 1 93.06 96 TYR B N 1
ATOM 1760 C CA . TYR B 1 96 ? 0.392 -7.746 1.645 1 93.06 96 TYR B CA 1
ATOM 1761 C C . TYR B 1 96 ? -0.143 -7.656 0.22 1 93.06 96 TYR B C 1
ATOM 1763 O O . TYR B 1 96 ? -1.324 -7.371 0.011 1 93.06 96 TYR B O 1
ATOM 1771 N N . LEU B 1 97 ? 0.746 -7.891 -0.733 1 96.31 97 LEU B N 1
ATOM 1772 C CA . LEU B 1 97 ? 0.329 -7.82 -2.129 1 96.31 97 LEU B CA 1
ATOM 1773 C C . LEU B 1 97 ? -0.741 -8.867 -2.432 1 96.31 97 LEU B C 1
ATOM 1775 O O . LEU B 1 97 ? -1.727 -8.57 -3.111 1 96.31 97 LEU B O 1
ATOM 1779 N N . VAL B 1 98 ? -0.572 -10.047 -1.946 1 96 98 VAL B N 1
ATOM 1780 C CA . VAL B 1 98 ? -1.57 -11.094 -2.129 1 96 98 VAL B CA 1
ATOM 1781 C C . VAL B 1 98 ? -2.896 -10.664 -1.511 1 96 98 VAL B C 1
ATOM 1783 O O . VAL B 1 98 ? -3.949 -10.766 -2.145 1 96 98 VAL B O 1
ATOM 1786 N N . ALA B 1 99 ? -2.82 -10.172 -0.337 1 94.12 99 ALA B N 1
ATOM 1787 C CA . ALA B 1 99 ? -4.031 -9.742 0.361 1 94.12 99 ALA B CA 1
ATOM 1788 C C . ALA B 1 99 ? -4.719 -8.609 -0.388 1 94.12 99 ALA B C 1
ATOM 1790 O O . ALA B 1 99 ? -5.945 -8.617 -0.549 1 94.12 99 ALA B O 1
ATOM 1791 N N . ALA B 1 100 ? -3.918 -7.637 -0.791 1 96.31 100 ALA B N 1
ATOM 1792 C CA . ALA B 1 100 ? -4.484 -6.48 -1.479 1 96.31 100 ALA B CA 1
ATOM 1793 C C . ALA B 1 100 ? -5.156 -6.895 -2.787 1 96.31 100 ALA B C 1
ATOM 1795 O O . ALA B 1 100 ? -6.305 -6.527 -3.047 1 96.31 100 ALA B O 1
ATOM 1796 N N . LEU B 1 101 ? -4.492 -7.68 -3.619 1 97.94 101 LEU B N 1
ATOM 1797 C CA . LEU B 1 101 ? -5.035 -8.094 -4.906 1 97.94 101 LEU B CA 1
ATOM 1798 C C . LEU B 1 101 ? -6.258 -8.992 -4.719 1 97.94 101 LEU B C 1
ATOM 1800 O O . LEU B 1 101 ? -7.219 -8.906 -5.484 1 97.94 101 LEU B O 1
ATOM 1804 N N . THR B 1 102 ? -6.258 -9.805 -3.721 1 97.31 102 THR B N 1
ATOM 1805 C CA . THR B 1 102 ? -7.406 -10.648 -3.41 1 97.31 102 THR B CA 1
ATOM 1806 C C . THR B 1 102 ? -8.594 -9.797 -2.973 1 97.31 102 THR B C 1
ATOM 1808 O O . THR B 1 102 ? -9.727 -10.039 -3.396 1 97.31 102 THR B O 1
ATOM 1811 N N . ALA B 1 103 ? -8.336 -8.859 -2.133 1 96.12 103 ALA B N 1
ATOM 1812 C CA . ALA B 1 103 ? -9.406 -7.969 -1.667 1 96.12 1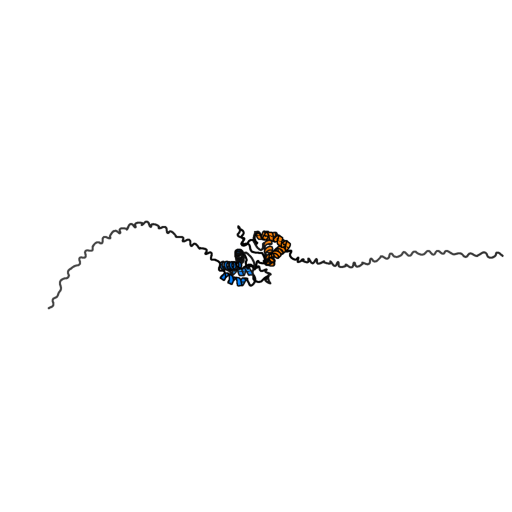03 ALA B CA 1
ATOM 1813 C C . ALA B 1 103 ? -10.008 -7.188 -2.826 1 96.12 103 ALA B C 1
ATOM 1815 O O . ALA B 1 103 ? -11.227 -6.973 -2.869 1 96.12 103 ALA B O 1
ATOM 1816 N N . TYR B 1 104 ? -9.148 -6.695 -3.723 1 96.62 104 TYR B N 1
ATOM 1817 C CA . TYR B 1 104 ? -9.672 -6.043 -4.914 1 96.62 104 TYR B CA 1
ATOM 1818 C C . TYR B 1 104 ? -10.555 -6.996 -5.715 1 96.62 104 TYR B C 1
ATOM 1820 O O . TYR B 1 104 ? -11.648 -6.621 -6.152 1 96.62 104 TYR B O 1
ATOM 1828 N N . SER B 1 105 ? -10.102 -8.188 -5.941 1 97.62 105 SER B N 1
ATOM 1829 C CA . SER B 1 105 ? -10.836 -9.195 -6.707 1 97.62 105 SER B CA 1
ATOM 1830 C C . SER B 1 105 ? -12.219 -9.445 -6.109 1 97.62 105 SER B C 1
ATOM 1832 O O . SER B 1 105 ? -13.195 -9.617 -6.844 1 97.62 105 SER B O 1
ATOM 1834 N N . LYS B 1 106 ? -12.32 -9.422 -4.852 1 96.94 106 LYS B N 1
ATOM 1835 C CA . LYS B 1 106 ? -13.547 -9.781 -4.145 1 96.94 106 LYS B CA 1
ATOM 1836 C C . LYS B 1 106 ? -14.422 -8.555 -3.902 1 96.94 106 LYS B C 1
ATOM 1838 O O . LYS B 1 106 ? -15.523 -8.664 -3.365 1 96.94 106 LYS B O 1
ATOM 1843 N N . GLY B 1 107 ? -13.914 -7.41 -4.152 1 94.81 107 GLY B N 1
ATOM 1844 C CA . GLY B 1 107 ? -14.656 -6.18 -3.936 1 94.81 107 GLY B CA 1
ATOM 1845 C C . GLY B 1 107 ? -14.602 -5.695 -2.5 1 94.81 107 GLY B C 1
ATOM 1846 O O . GLY B 1 107 ? -15.359 -4.805 -2.109 1 94.81 107 GLY B O 1
ATOM 1847 N N . GLU B 1 108 ? -13.703 -6.207 -1.697 1 93.75 108 GLU B N 1
ATOM 1848 C CA . GLU B 1 108 ? -13.539 -5.82 -0.3 1 93.75 108 GLU B CA 1
ATOM 1849 C C . GLU B 1 108 ? -12.695 -4.555 -0.173 1 93.75 108 GLU B C 1
ATOM 1851 O O . GLU B 1 108 ? -12.727 -3.881 0.86 1 93.75 108 GLU B O 1
ATOM 1856 N N . ARG B 1 109 ? -11.828 -4.375 -1.066 1 92.44 109 ARG B N 1
ATOM 1857 C CA . ARG B 1 109 ? -11.133 -3.111 -1.263 1 92.44 109 ARG B CA 1
ATOM 1858 C C . ARG B 1 109 ? -11.531 -2.459 -2.58 1 92.44 109 ARG B C 1
ATOM 1860 O O . ARG B 1 109 ? -11.523 -3.107 -3.629 1 92.44 109 ARG B O 1
ATOM 1867 N N . THR B 1 110 ? -11.859 -1.157 -2.48 1 90.69 110 THR B N 1
ATOM 1868 C CA . THR B 1 110 ? -12.516 -0.584 -3.648 1 90.69 110 THR B CA 1
ATOM 1869 C C . THR B 1 110 ? -11.586 0.375 -4.379 1 90.69 110 THR B C 1
ATOM 1871 O O . THR B 1 110 ? -10.984 1.26 -3.762 1 90.69 110 THR B O 1
ATOM 1874 N N . HIS B 1 111 ? -11.445 0.138 -5.555 1 90.5 111 HIS B N 1
ATOM 1875 C CA . HIS B 1 111 ? -10.812 0.958 -6.582 1 90.5 111 HIS B CA 1
ATOM 1876 C C . HIS B 1 111 ? -11.125 0.435 -7.977 1 90.5 111 HIS B C 1
ATOM 1878 O O . HIS B 1 111 ? -10.844 -0.724 -8.289 1 90.5 111 HIS B O 1
ATOM 1884 N N . PRO B 1 112 ? -11.719 1.263 -8.844 1 88.69 112 PRO B N 1
ATOM 1885 C CA . PRO B 1 112 ? -12.234 0.711 -10.102 1 88.69 112 PRO B CA 1
ATOM 1886 C C . PRO B 1 112 ? -11.156 0.004 -10.914 1 88.69 112 PRO B C 1
ATOM 1888 O O . PRO B 1 112 ? -11.344 -1.14 -11.336 1 88.69 112 PRO B O 1
ATOM 1891 N N . THR B 1 113 ? -10.031 0.64 -11.172 1 91.06 113 THR B N 1
ATOM 1892 C CA . THR B 1 113 ? -8.984 0.054 -12 1 91.06 113 THR B CA 1
ATOM 1893 C C . THR B 1 113 ? -8.406 -1.19 -11.336 1 91.06 113 THR B C 1
ATOM 1895 O O . THR B 1 113 ? -8.18 -2.205 -12 1 91.06 113 THR B O 1
ATOM 1898 N N . MET B 1 114 ? -8.164 -1.148 -10.055 1 95.06 114 MET B N 1
ATOM 1899 C CA . MET B 1 114 ? -7.527 -2.283 -9.391 1 95.06 114 MET B CA 1
ATOM 1900 C C . MET B 1 114 ? -8.508 -3.445 -9.25 1 95.06 114 MET B C 1
ATOM 1902 O O . MET B 1 114 ? -8.094 -4.605 -9.18 1 95.06 114 MET B O 1
ATOM 1906 N N . ARG B 1 115 ? -9.812 -3.111 -9.164 1 95.25 115 ARG B N 1
ATOM 1907 C CA . ARG B 1 115 ? -10.797 -4.188 -9.203 1 95.25 115 ARG B CA 1
ATOM 1908 C C . ARG B 1 115 ? -10.664 -5 -10.492 1 95.25 115 ARG B C 1
ATOM 1910 O O . ARG B 1 115 ? -10.648 -6.234 -10.453 1 95.25 115 ARG B O 1
ATOM 1917 N N . ALA B 1 116 ? -10.555 -4.328 -11.656 1 95.62 116 ALA B N 1
ATOM 1918 C CA . ALA B 1 116 ? -10.383 -5.004 -12.945 1 95.62 116 ALA B CA 1
ATOM 1919 C C . ALA B 1 116 ? -9.109 -5.852 -12.953 1 95.62 116 ALA B C 1
ATOM 1921 O O . ALA B 1 116 ? -9.117 -6.988 -13.422 1 95.62 116 ALA B O 1
ATOM 1922 N N . GLN B 1 117 ? -8.031 -5.285 -12.383 1 97 117 GLN B N 1
ATOM 1923 C CA . GLN B 1 117 ? -6.77 -6.016 -12.336 1 97 117 GLN B CA 1
ATOM 1924 C C . GLN B 1 117 ? -6.887 -7.25 -11.445 1 97 117 GLN B C 1
ATOM 1926 O O . GLN B 1 117 ? -6.406 -8.328 -11.805 1 97 117 GLN B O 1
ATOM 1931 N N . GLY B 1 118 ? -7.469 -7.055 -10.203 1 97.88 118 GLY B N 1
ATOM 1932 C CA . GLY B 1 118 ? -7.664 -8.18 -9.305 1 97.88 118 GLY B CA 1
ATOM 1933 C C . GLY B 1 118 ? -8.508 -9.289 -9.914 1 97.88 118 GLY B C 1
ATOM 1934 O O . GLY B 1 118 ? -8.164 -10.469 -9.805 1 97.88 118 GLY B O 1
ATOM 1935 N N . GLU B 1 119 ? -9.578 -8.953 -10.594 1 98.06 119 GLU B N 1
ATOM 1936 C CA . GLU B 1 119 ? -10.516 -9.914 -11.18 1 98.06 119 GLU B CA 1
ATOM 1937 C C . GLU B 1 119 ? -9.883 -10.656 -12.352 1 98.06 119 GLU B C 1
ATOM 1939 O O . GLU B 1 119 ? -10.289 -11.781 -12.664 1 98.06 119 GLU B O 1
ATOM 1944 N N . ALA B 1 120 ? -8.898 -10.07 -12.984 1 98.06 120 ALA B N 1
ATOM 1945 C CA . ALA B 1 120 ? -8.266 -10.656 -14.164 1 98.06 120 ALA B CA 1
ATOM 1946 C C . ALA B 1 120 ? -7.246 -11.727 -13.758 1 98.06 120 ALA B C 1
ATOM 1948 O O . ALA B 1 120 ? -6.785 -12.492 -14.602 1 98.06 120 ALA B O 1
ATOM 1949 N N . LEU B 1 121 ? -6.906 -11.812 -12.508 1 98.44 121 LEU B N 1
ATOM 1950 C CA . LEU B 1 121 ? -5.852 -12.719 -12.055 1 98.44 121 LEU B CA 1
ATOM 1951 C C . LEU B 1 121 ? -6.434 -13.875 -11.258 1 98.44 121 LEU B C 1
ATOM 1953 O O . LEU B 1 121 ? -7.312 -13.68 -10.414 1 98.44 121 LEU B O 1
ATOM 1957 N N . SER B 1 122 ? -5.965 -15.117 -11.5 1 98.12 122 SER B N 1
ATOM 1958 C CA . SER B 1 122 ? -6.258 -16.25 -10.633 1 98.12 122 SER B CA 1
ATOM 1959 C C . SER B 1 122 ? -5.469 -16.172 -9.328 1 98.12 122 SER B C 1
ATOM 1961 O O . SER B 1 122 ? -4.531 -15.383 -9.211 1 98.12 122 SER B O 1
ATOM 1963 N N . ALA B 1 123 ? -5.867 -17 -8.414 1 97.62 123 ALA B N 1
ATOM 1964 C CA . ALA B 1 123 ? -5.133 -17.062 -7.148 1 97.62 123 ALA B CA 1
ATOM 1965 C C . ALA B 1 123 ? -3.666 -17.406 -7.383 1 97.62 123 ALA B C 1
ATOM 1967 O O . ALA B 1 123 ? -2.777 -16.859 -6.727 1 97.62 123 ALA B O 1
ATOM 1968 N N . GLU B 1 124 ? -3.408 -18.281 -8.242 1 97.69 124 GLU B N 1
ATOM 1969 C CA . GLU B 1 124 ? -2.037 -18.656 -8.578 1 97.69 124 GLU B CA 1
ATOM 1970 C C . GLU B 1 124 ? -1.283 -17.484 -9.203 1 97.69 124 GLU B C 1
ATOM 1972 O O . GLU B 1 124 ? -0.122 -17.234 -8.875 1 97.69 124 GLU B O 1
ATOM 1977 N N . GLU B 1 125 ? -1.945 -16.75 -10.094 1 98.5 125 GLU B N 1
ATOM 1978 C CA . GLU B 1 125 ? -1.319 -15.602 -10.742 1 98.5 125 GLU B CA 1
ATOM 1979 C C . GLU B 1 125 ? -1.06 -14.477 -9.742 1 98.5 125 GLU B C 1
ATOM 1981 O O . GLU B 1 125 ? -0.041 -13.789 -9.828 1 98.5 125 GLU B O 1
ATOM 1986 N N . ILE B 1 126 ? -1.979 -14.336 -8.836 1 98.56 126 ILE B N 1
ATOM 1987 C CA . ILE B 1 126 ? -1.771 -13.367 -7.77 1 98.56 126 ILE B CA 1
ATOM 1988 C C . ILE B 1 126 ? -0.532 -13.742 -6.961 1 98.56 126 ILE B C 1
ATOM 1990 O O . ILE B 1 126 ? 0.317 -12.898 -6.676 1 98.56 126 ILE B O 1
ATOM 1994 N N . ASP B 1 127 ? -0.371 -14.961 -6.637 1 97.81 127 ASP B N 1
ATOM 1995 C CA . ASP B 1 127 ? 0.807 -15.414 -5.898 1 97.81 127 ASP B CA 1
ATOM 1996 C C . ASP B 1 127 ? 2.08 -15.195 -6.715 1 97.81 127 ASP B C 1
ATOM 1998 O O . ASP B 1 127 ? 3.094 -14.742 -6.184 1 97.81 127 ASP B O 1
ATOM 2002 N N . ASN B 1 128 ? 2.076 -15.5 -7.957 1 98.62 128 ASN B N 1
ATOM 2003 C CA . ASN B 1 128 ? 3.234 -15.344 -8.828 1 98.62 128 ASN B CA 1
ATOM 2004 C C . ASN B 1 128 ? 3.67 -13.883 -8.93 1 98.62 128 ASN B C 1
ATOM 2006 O O . ASN B 1 128 ? 4.848 -13.57 -8.734 1 98.62 128 ASN B O 1
ATOM 2010 N N . VAL B 1 129 ?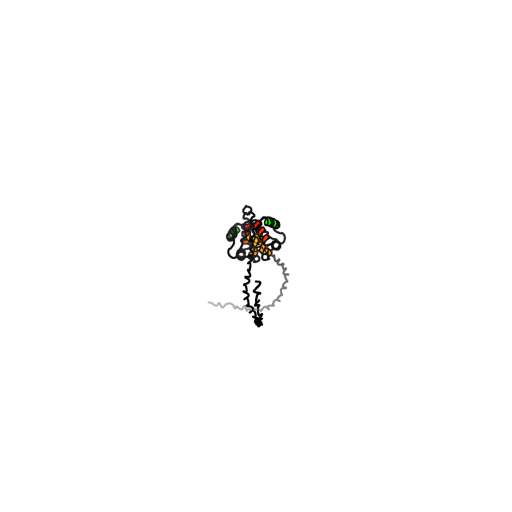 2.695 -13.039 -9.219 1 98.56 129 VAL B N 1
ATOM 2011 C CA . VAL B 1 129 ? 3.061 -11.648 -9.438 1 98.56 129 VAL B CA 1
ATOM 2012 C C . VAL B 1 129 ? 3.461 -11 -8.117 1 98.56 129 VAL B C 1
ATOM 2014 O O . VAL B 1 129 ? 4.391 -10.188 -8.07 1 98.56 129 VAL B O 1
ATOM 2017 N N . ALA B 1 130 ? 2.773 -11.375 -7.043 1 97.25 130 ALA B N 1
ATOM 2018 C CA . ALA B 1 130 ? 3.146 -10.852 -5.73 1 97.25 130 ALA B CA 1
ATOM 2019 C C . ALA B 1 130 ? 4.562 -11.281 -5.352 1 97.25 130 ALA B C 1
ATOM 2021 O O . ALA B 1 130 ? 5.348 -10.477 -4.848 1 97.25 130 ALA B O 1
ATOM 2022 N N . SER B 1 131 ? 4.895 -12.484 -5.598 1 97 131 SER B N 1
ATOM 2023 C CA . SER B 1 131 ? 6.223 -13 -5.281 1 97 131 SER B CA 1
ATOM 2024 C C . SER B 1 131 ? 7.297 -12.328 -6.129 1 97 131 SER B C 1
ATOM 2026 O O . SER B 1 131 ? 8.359 -11.977 -5.621 1 97 131 SER B O 1
ATOM 2028 N N . TYR B 1 132 ? 6.992 -12.109 -7.359 1 97.62 132 TYR B N 1
ATOM 2029 C CA . TYR B 1 132 ? 7.945 -11.422 -8.219 1 97.62 132 TYR B CA 1
ATOM 2030 C C . TYR B 1 132 ? 8.18 -9.992 -7.734 1 97.62 132 TYR B C 1
ATOM 2032 O O . TYR B 1 132 ? 9.328 -9.578 -7.547 1 97.62 132 TYR B O 1
ATOM 2040 N N . LEU B 1 133 ? 7.074 -9.289 -7.523 1 96.5 133 LEU B N 1
ATOM 2041 C CA . LEU B 1 133 ? 7.188 -7.902 -7.094 1 96.5 133 LEU B CA 1
ATOM 2042 C C . LEU B 1 133 ? 7.941 -7.805 -5.77 1 96.5 133 LEU B C 1
ATOM 2044 O O . LEU B 1 133 ? 8.742 -6.891 -5.578 1 96.5 133 LEU B O 1
ATOM 2048 N N . ALA B 1 134 ? 7.711 -8.695 -4.887 1 94.19 134 ALA B N 1
ATOM 2049 C CA . ALA B 1 134 ? 8.398 -8.719 -3.602 1 94.19 134 ALA B CA 1
ATOM 2050 C C . ALA B 1 134 ? 9.898 -8.961 -3.783 1 94.19 134 ALA B C 1
ATOM 2052 O O . ALA B 1 134 ? 10.711 -8.508 -2.969 1 94.19 134 ALA B O 1
ATOM 2053 N N . SER B 1 135 ? 10.266 -9.625 -4.762 1 94.69 135 SER B N 1
ATOM 2054 C CA . SER B 1 135 ? 11.656 -9.992 -4.977 1 94.69 135 SER B CA 1
ATOM 2055 C C . SER B 1 135 ? 12.453 -8.82 -5.547 1 94.69 135 SER B C 1
ATOM 2057 O O . SER B 1 135 ? 13.688 -8.859 -5.578 1 94.69 135 SER B O 1
ATOM 2059 N N . LEU B 1 136 ? 11.672 -7.906 -6.016 1 92.12 136 LEU B N 1
ATOM 2060 C CA . LEU B 1 136 ? 12.359 -6.754 -6.594 1 92.12 136 LEU B CA 1
ATOM 2061 C C . LEU B 1 136 ? 13.055 -5.934 -5.508 1 92.12 136 LEU B C 1
ATOM 2063 O O . LEU B 1 136 ? 12.594 -5.898 -4.367 1 92.12 136 LEU B O 1
ATOM 2067 N N . ARG B 1 137 ? 14.445 -5.738 -5.645 1 66.38 137 ARG B N 1
ATOM 2068 C CA . ARG B 1 137 ? 15.219 -4.969 -4.672 1 66.38 137 ARG B CA 1
ATOM 2069 C C . ARG B 1 137 ? 14.695 -3.541 -4.562 1 66.38 137 ARG B C 1
ATOM 2071 O O . ARG B 1 137 ? 14.32 -2.934 -5.57 1 66.38 137 ARG B O 1
ATOM 2078 N N . GLU B 1 138 ? 14.312 -3.113 -3.25 1 55.75 138 GLU B N 1
ATOM 2079 C CA . GLU B 1 138 ? 14.094 -1.684 -3.059 1 55.75 138 GLU B CA 1
ATOM 2080 C C . GLU B 1 138 ? 15.25 -0.867 -3.625 1 55.75 138 GLU B C 1
ATOM 2082 O O . GLU B 1 138 ? 16.406 -1.288 -3.555 1 55.75 138 GLU B O 1
ATOM 2087 N N . ALA B 1 139 ? 15.156 -0.211 -4.598 1 40.94 139 ALA B N 1
ATOM 2088 C CA . ALA B 1 139 ? 16.328 0.583 -4.965 1 40.94 139 ALA B CA 1
ATOM 2089 C C . ALA B 1 139 ? 17.047 1.103 -3.725 1 40.94 139 ALA B C 1
ATOM 2091 O O . ALA B 1 139 ? 16.406 1.579 -2.783 1 40.94 139 ALA B O 1
ATOM 2092 N N . PRO B 1 140 ? 18.406 0.708 -3.51 1 32.31 140 PRO B N 1
ATOM 2093 C CA . PRO B 1 140 ? 19.203 1.395 -2.488 1 32.31 140 PRO B CA 1
ATOM 2094 C C . PRO B 1 140 ? 18.984 2.904 -2.48 1 32.31 140 PRO B C 1
ATOM 2096 O O . PRO B 1 140 ? 18.609 3.482 -3.504 1 32.31 140 PRO B O 1
#

Solvent-accessible surface area (backbone atoms only — not comparable to full-atom values): 17138 Å² total; per-residue (Å²): 135,77,88,62,87,71,80,85,73,71,77,72,67,84,71,76,81,75,82,77,75,78,76,78,82,74,74,77,78,75,70,77,70,75,72,72,76,67,76,76,72,74,73,73,71,75,75,71,76,66,74,71,78,68,76,68,46,49,69,62,6,51,62,58,41,57,75,48,39,77,48,42,64,39,88,83,34,55,48,82,82,68,76,39,53,46,50,66,51,72,34,30,41,37,64,27,43,35,50,51,40,50,28,14,43,71,61,76,38,85,44,76,72,52,26,56,56,20,59,73,43,52,75,67,51,39,45,9,29,21,48,28,31,30,65,37,74,47,53,59,132,90,70,82,84,81,85,85,76,85,82,84,72,83,76,77,83,77,80,81,75,77,79,78,81,75,74,78,77,77,70,77,70,73,73,72,76,66,74,75,72,75,74,73,72,73,75,70,76,67,74,71,78,66,76,68,46,47,69,61,6,52,62,58,42,57,76,48,40,76,48,42,63,37,89,84,34,55,48,81,82,69,76,39,53,45,49,67,49,73,35,29,39,36,63,26,44,37,49,51,40,49,29,14,42,71,62,75,39,86,44,76,69,52,26,56,55,21,60,71,43,52,74,68,50,37,44,8,28,22,48,29,33,30,66,37,73,45,54,71

InterPro domains:
  IPR009056 Cytochrome c-like domain [PF00034] (59-136)
  IPR009056 Cytochrome c-like domain [PS51007] (56-137)
  IPR036909 Cytochrome c-like domain superfamily [G3DSA:1.10.760.10] (56-136)
  IPR036909 Cytochrome c-like domain superfamily [SSF46626] (50-136)
  IPR050597 Cytochrome c Oxidase Subunit [PTHR33751] (51-138)

Secondary structure (DSSP, 8-state):
-----------------------------------------------------PPP-HHHHHHHHHHHHHHHTSTT-EETTTTEEPPP-TT--HHHHHHHHHHHHHTSS--HHHHHHHHHS-HHHHHHHHHHHHHS----/-----------------------------------------------------PPP-HHHHHHHHHHHHHHHTSTT-EETTTTEEPPP-TT--HHHHHHHHHHHHHTSS--HHHHHHHHTS-HHHHHHHHHHHHHS----

Organism: NCBI:txid634155

Foldseek 3Di:
DPPCPDDDPPPDDPPPPPPPPPPDPPPPPPPPPPPPPPPPPPPPPPPPPPPPPDDADQVLLVVLCVVVCVAQVDVQRFDDPPGDGHHHQQQHDLVVQLVVLCCLCVVVDDDVVSVVVSVVADSSNSNNNSVNSNPGDPDD/DPDDPDPPPDDPCPPPPPDPPDPPPPPPPPPPPPPPPPPPPPPPPPPPPPPPPDDADQVLLVVLCVVVCVAQVDVQRFDDPPGDGHHHQQQHDLVVQLVVLCCLCVVVDDDVVSVVVSVVADSSNSNNNSVNSNPGDPPD

Nearest PDB structures (foldseek):
  2zzs-assembly1_A  TM=8.212E-01  e=5.600E-06  Vibrio parahaemolyticus RIMD 2210633
  1cno-assembly1_A  TM=8.063E-01  e=4.678E-06  Marinobacter nauticus
  2zzs-assembly29_3  TM=8.048E-01  e=7.558E-06  Vibrio parahaemolyticus RIMD 2210633
  4o1w-assembly2_B  TM=8.457E-01  e=5.804E-05  Colwellia psychrerythraea 34H
  8uf3-assembly2_B  TM=7.794E-01  e=2.929E-04  Neisseria gonorrhoeae F62

pLDDT: mean 71.57, std 26.03, range [22.73, 98.62]

Radius of gyration: 58.74 Å; Cα contacts (8 Å, |Δi|>4): 258; chains: 2; bounding box: 74×262×93 Å